Protein AF-0000000082332916 (afdb_homodimer)

pLDDT: mean 85.43, std 19.7, range [29.83, 98.88]

Organism: Erwinia amylovora (NCBI:txid552)

Sequence (270 aa):
MDMNRLLSLSIYIITLQASFSAYAINDCSKETSDPAVFTCAENNKDVAEKNLNHEYLAAKKRIEDLFSHEADVKKEYLTNFIESQRGWLKYRDGQCKLYAHVADKNSNPYIVFTNHCIAQLDEDRSKQLKEIPYDMDMNRLLSLSIYIITLQASFSAYAINDCSKETSDPAVFTCAENNKDVAEKNLNHEYLAAKKRIEDLFSHEADVKKEYLTNFIESQRGWLKYRDGQCKLYAHVADKNSNPYIVFTNHCIAQLDEDRSKQLKEIPYD

InterPro domains:
  IPR009739 Lysozyme inhibitor LprI-like, N-terminal [PF07007] (28-129)

Structure (mmCIF, N/CA/C/O backbone):
data_AF-0000000082332916-model_v1
#
loop_
_entity.id
_entity.type
_entity.pdbx_description
1 polymer 'DUF1311 domain-containing protein'
#
loop_
_atom_site.group_PDB
_atom_site.id
_atom_site.type_symbol
_atom_site.label_atom_id
_atom_site.label_alt_id
_atom_site.label_comp_id
_atom_site.label_asym_id
_atom_site.label_entity_id
_atom_site.label_seq_id
_atom_site.pdbx_PDB_ins_code
_atom_site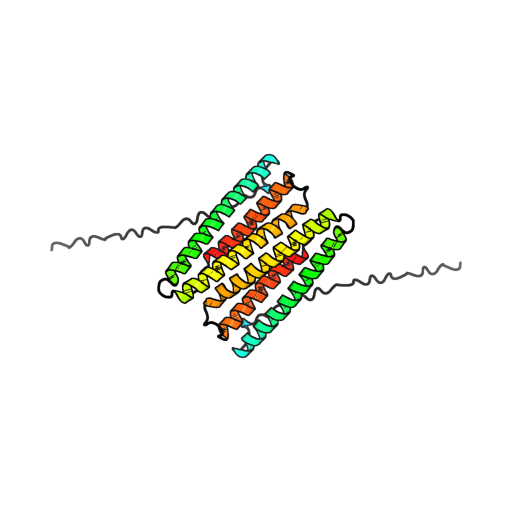.Cartn_x
_atom_site.Cartn_y
_atom_site.Cartn_z
_atom_site.occupancy
_atom_site.B_iso_or_equiv
_atom_site.auth_seq_id
_atom_site.auth_comp_id
_atom_site.auth_asym_id
_atom_site.auth_atom_id
_atom_site.pdbx_PDB_model_num
ATOM 1 N N . MET A 1 1 ? 51.062 -55.438 -0.282 1 29.98 1 MET A N 1
ATOM 2 C CA . MET A 1 1 ? 50.219 -54.875 0.754 1 29.98 1 MET A CA 1
ATOM 3 C C . MET A 1 1 ? 50 -53.375 0.53 1 29.98 1 MET A C 1
ATOM 5 O O . MET A 1 1 ? 49.594 -52.656 1.441 1 29.98 1 MET A O 1
ATOM 9 N N . ASP A 1 2 ? 50.312 -52.875 -0.691 1 40.41 2 ASP A N 1
ATOM 10 C CA . ASP A 1 2 ? 50.281 -51.438 -1.013 1 40.41 2 ASP A CA 1
ATOM 11 C C . ASP A 1 2 ? 48.906 -50.844 -0.865 1 40.41 2 ASP A C 1
ATOM 13 O O . ASP A 1 2 ? 47.938 -51.312 -1.518 1 40.41 2 ASP A O 1
ATOM 17 N N . MET A 1 3 ? 48.562 -50.281 0.356 1 40.06 3 MET A N 1
ATOM 18 C CA . MET A 1 3 ? 47.375 -49.625 0.898 1 40.06 3 MET A CA 1
ATOM 19 C C . MET A 1 3 ? 47 -48.406 0.059 1 40.06 3 MET A C 1
ATOM 21 O O . MET A 1 3 ? 47.875 -47.625 -0.346 1 40.06 3 MET A O 1
ATOM 25 N N . ASN A 1 4 ? 45.969 -48.406 -0.798 1 36.75 4 ASN A N 1
ATOM 26 C CA . ASN A 1 4 ? 45.219 -47.375 -1.529 1 36.75 4 ASN A CA 1
ATOM 27 C C . ASN A 1 4 ? 44.875 -46.188 -0.649 1 36.75 4 ASN A C 1
ATOM 29 O O . ASN A 1 4 ? 44.219 -46.312 0.383 1 36.75 4 ASN A O 1
ATOM 33 N N . ARG A 1 5 ? 45.812 -45.125 -0.478 1 45.25 5 ARG A N 1
ATOM 34 C CA . ARG A 1 5 ? 45.531 -43.812 0.079 1 45.25 5 ARG A CA 1
ATOM 35 C C . ARG A 1 5 ? 44.219 -43.25 -0.478 1 45.25 5 ARG A C 1
ATOM 37 O O . ARG A 1 5 ? 44.094 -43.031 -1.686 1 45.25 5 ARG A O 1
ATOM 44 N N . LEU A 1 6 ? 43 -43.531 0.006 1 40.22 6 LEU A N 1
ATOM 45 C CA . LEU A 1 6 ? 41.719 -42.875 -0.248 1 40.22 6 LEU A CA 1
ATOM 46 C C . LEU A 1 6 ? 41.906 -41.375 -0.189 1 40.22 6 LEU A C 1
ATOM 48 O O . LEU A 1 6 ? 42.344 -40.812 0.823 1 40.22 6 LEU A O 1
ATOM 52 N N . LEU A 1 7 ? 42.25 -40.688 -1.233 1 45.25 7 LEU A N 1
ATOM 53 C CA . LEU A 1 7 ? 42.25 -39.25 -1.363 1 45.25 7 LEU A CA 1
ATOM 54 C C . LEU A 1 7 ? 40.875 -38.656 -0.991 1 45.25 7 LEU A C 1
ATOM 56 O O . LEU A 1 7 ? 39.875 -39.062 -1.562 1 45.25 7 LEU A O 1
ATOM 60 N N . SER A 1 8 ? 40.656 -38.312 0.281 1 46.97 8 SER A N 1
ATOM 61 C CA . SER A 1 8 ? 39.5 -37.562 0.772 1 46.97 8 SER A CA 1
ATOM 62 C C . SER A 1 8 ? 39.281 -36.281 -0.031 1 46.97 8 SER A C 1
ATOM 64 O O . SER A 1 8 ? 40.156 -35.375 -0.027 1 46.97 8 SER A O 1
ATOM 66 N N . LEU A 1 9 ? 38.656 -36.312 -1.167 1 47.62 9 LEU A N 1
ATOM 67 C CA . LEU A 1 9 ? 38.156 -35.094 -1.85 1 47.62 9 LEU A CA 1
ATOM 68 C C . LEU A 1 9 ? 37.312 -34.25 -0.916 1 47.62 9 LEU A C 1
ATOM 70 O O . LEU A 1 9 ? 36.219 -34.688 -0.512 1 47.62 9 LEU A O 1
ATOM 74 N N . SER A 1 10 ? 37.875 -33.406 -0.11 1 50.88 10 SER A N 1
ATOM 75 C CA . SER A 1 10 ? 37.156 -32.375 0.654 1 50.88 10 SER A CA 1
ATOM 76 C C . SER A 1 10 ? 36.312 -31.5 -0.258 1 50.88 10 SER A C 1
ATOM 78 O O . SER A 1 10 ? 36.844 -30.812 -1.132 1 50.88 10 SER A O 1
ATOM 80 N N . ILE A 1 11 ? 35.094 -31.859 -0.562 1 52.62 11 ILE A N 1
ATOM 81 C CA . ILE A 1 11 ? 34.094 -31 -1.215 1 52.62 11 ILE A CA 1
ATOM 82 C C . ILE A 1 11 ? 33.938 -29.703 -0.436 1 52.62 11 ILE A C 1
ATOM 84 O O . ILE A 1 11 ? 33.469 -29.703 0.705 1 52.62 11 ILE A O 1
ATOM 88 N N . TYR A 1 12 ? 34.781 -28.656 -0.78 1 52.91 12 TYR A N 1
ATOM 89 C CA . TYR A 1 12 ? 34.562 -27.297 -0.309 1 52.91 12 TYR A CA 1
ATOM 90 C C . TYR A 1 12 ? 33.219 -26.766 -0.778 1 52.91 12 TYR A C 1
ATOM 92 O O . TYR A 1 12 ? 33 -26.547 -1.975 1 52.91 12 TYR A O 1
ATOM 100 N N . ILE A 1 13 ? 32.125 -27.031 -0.077 1 51.62 13 ILE A N 1
ATOM 101 C CA . ILE A 1 13 ? 30.828 -26.375 -0.305 1 51.62 13 ILE A CA 1
ATOM 102 C C . ILE A 1 13 ? 31 -24.859 -0.18 1 51.62 13 ILE A C 1
ATOM 104 O O . ILE A 1 13 ? 31.266 -24.359 0.908 1 51.62 13 ILE A O 1
ATOM 108 N N . ILE A 1 14 ? 31.328 -24.172 -1.259 1 50.12 14 ILE A N 1
ATOM 109 C CA . ILE A 1 14 ? 31.281 -22.719 -1.336 1 50.12 14 ILE A CA 1
ATOM 110 C C . ILE A 1 14 ? 29.859 -22.234 -1.088 1 50.12 14 ILE A C 1
ATOM 112 O O . ILE A 1 14 ? 28.969 -22.438 -1.917 1 50.12 14 ILE A O 1
ATOM 116 N N . THR A 1 15 ? 29.391 -22.156 0.177 1 49.84 15 THR A N 1
ATOM 117 C CA . THR A 1 15 ? 28.172 -21.438 0.527 1 49.84 15 THR A CA 1
ATOM 118 C C . THR A 1 15 ? 28.234 -19.984 0.054 1 49.84 15 THR A C 1
ATOM 120 O O . THR A 1 15 ? 28.984 -19.188 0.6 1 49.84 15 THR A O 1
ATOM 123 N N . LEU A 1 16 ? 27.938 -19.734 -1.199 1 47.75 16 LEU A N 1
ATOM 124 C CA . LEU A 1 16 ? 27.641 -18.359 -1.609 1 47.75 16 LEU A CA 1
ATOM 125 C C . LEU A 1 16 ? 26.547 -17.75 -0.743 1 47.75 16 LEU A C 1
ATOM 127 O O . LEU A 1 16 ? 25.359 -18.016 -0.955 1 47.75 16 LEU A O 1
ATOM 131 N N . GLN A 1 17 ? 26.875 -17.438 0.465 1 44.62 17 GLN A N 1
ATOM 132 C CA . GLN A 1 17 ? 25.969 -16.594 1.224 1 44.62 17 GLN A CA 1
ATOM 133 C C . GLN A 1 17 ? 25.656 -15.289 0.473 1 44.62 17 GLN A C 1
ATOM 135 O O . GLN A 1 17 ? 26.562 -14.469 0.264 1 44.62 17 GLN A O 1
ATOM 140 N N . ALA A 1 18 ? 24.656 -15.312 -0.468 1 44.28 18 ALA A N 1
ATOM 141 C CA . ALA A 1 18 ? 24.156 -14.031 -0.96 1 44.28 18 ALA A CA 1
ATOM 142 C C . ALA A 1 18 ? 23.875 -13.078 0.193 1 44.28 18 ALA A C 1
ATOM 144 O O . ALA A 1 18 ? 22.969 -13.312 0.993 1 44.28 18 ALA A O 1
ATOM 145 N N . SER A 1 19 ? 24.875 -12.328 0.684 1 44.84 19 SER A N 1
ATOM 146 C CA . SER A 1 19 ? 24.641 -11.219 1.595 1 44.84 19 SER A CA 1
ATOM 147 C C . SER A 1 19 ? 23.531 -10.305 1.073 1 44.84 19 SER A C 1
ATOM 149 O O . SER A 1 19 ? 23.766 -9.516 0.153 1 44.84 19 SER A O 1
ATOM 151 N N . PHE A 1 20 ? 22.328 -10.734 1.226 1 43.22 20 PHE A N 1
ATOM 152 C CA . PHE A 1 20 ? 21.312 -9.688 1.071 1 43.22 20 PHE A CA 1
ATOM 153 C C . PHE A 1 20 ? 21.703 -8.445 1.859 1 43.22 20 PHE A C 1
ATOM 155 O O . PHE A 1 20 ? 21.672 -8.445 3.092 1 43.22 20 PHE A O 1
ATOM 162 N N . SER A 1 21 ? 22.703 -7.73 1.395 1 43.97 21 SER A N 1
ATOM 163 C CA . SER A 1 21 ? 22.906 -6.441 2.045 1 43.97 21 SER A CA 1
ATOM 164 C C . SER A 1 21 ? 21.578 -5.797 2.42 1 43.97 21 SER A C 1
ATOM 166 O O . SER A 1 21 ? 20.828 -5.336 1.55 1 43.97 21 SER A O 1
ATOM 168 N N . ALA A 1 22 ? 20.984 -6.234 3.432 1 49.12 22 ALA A N 1
ATOM 169 C CA . ALA A 1 22 ? 19.875 -5.465 3.977 1 49.12 22 ALA A CA 1
ATOM 170 C C . ALA A 1 22 ? 20.219 -3.977 4.039 1 49.12 22 ALA A C 1
ATOM 172 O O . ALA A 1 22 ? 21.125 -3.572 4.77 1 49.12 22 ALA A O 1
ATOM 173 N N . TYR A 1 23 ? 20.156 -3.352 2.889 1 53.84 23 TYR A N 1
ATOM 174 C CA . TYR A 1 23 ? 20.312 -1.901 2.943 1 53.84 23 TYR A CA 1
ATOM 175 C C . TYR A 1 23 ? 19.609 -1.324 4.168 1 53.84 23 TYR A C 1
ATOM 177 O O . TYR A 1 23 ? 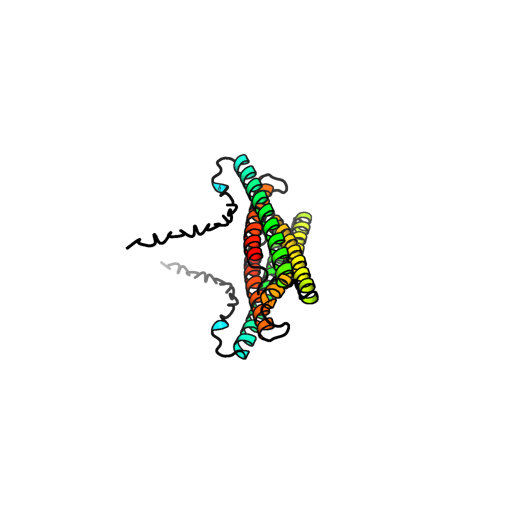18.406 -1.526 4.352 1 53.84 23 TYR A O 1
ATOM 185 N N . ALA A 1 24 ? 20.344 -1.312 5.324 1 57.56 24 ALA A N 1
ATOM 186 C CA . ALA A 1 24 ? 19.828 -0.884 6.617 1 57.56 24 ALA A CA 1
ATOM 187 C C . ALA A 1 24 ? 19.5 0.606 6.609 1 57.56 24 ALA A C 1
ATOM 189 O O . ALA A 1 24 ? 20.328 1.431 6.227 1 57.56 24 ALA A O 1
ATOM 190 N N . ILE A 1 25 ? 18.219 1.003 6.559 1 64.12 25 ILE A N 1
ATOM 191 C CA . ILE A 1 25 ? 17.797 2.365 6.852 1 64.12 25 ILE A CA 1
ATOM 192 C C . ILE A 1 25 ? 18.312 2.785 8.227 1 64.12 25 ILE A C 1
ATOM 194 O O . ILE A 1 25 ? 18.172 2.043 9.203 1 64.12 25 ILE A O 1
ATOM 198 N N . ASN A 1 26 ? 19.219 3.84 8.195 1 73.75 26 ASN A N 1
ATOM 199 C CA . ASN A 1 26 ? 19.734 4.367 9.461 1 73.75 26 ASN A CA 1
ATOM 200 C C . ASN A 1 26 ? 18.625 4.98 10.305 1 73.75 26 ASN A C 1
ATOM 202 O O . ASN A 1 26 ? 17.625 5.465 9.766 1 73.75 26 ASN A O 1
ATOM 206 N N . ASP A 1 27 ? 18.719 4.734 11.562 1 77.06 27 ASP A N 1
ATOM 207 C CA . ASP A 1 27 ? 17.875 5.488 12.477 1 77.06 27 ASP A CA 1
ATOM 208 C C . ASP A 1 27 ? 18.328 6.941 12.578 1 77.06 27 ASP A C 1
ATOM 210 O O . ASP A 1 27 ? 19.25 7.254 13.336 1 77.06 27 ASP A O 1
ATOM 214 N N . CYS A 1 28 ? 17.688 7.82 11.906 1 81.56 28 CYS A N 1
ATOM 215 C CA . CYS A 1 28 ? 18.125 9.203 11.766 1 81.56 28 CYS A CA 1
ATOM 216 C C . CYS A 1 28 ? 17.828 10 13.023 1 81.56 28 CYS A C 1
ATOM 218 O O . CYS A 1 28 ? 18.328 11.117 13.195 1 81.56 28 CYS A O 1
ATOM 220 N N . SER A 1 29 ? 16.875 9.477 13.922 1 70.06 29 SER A N 1
ATOM 221 C CA . SER A 1 29 ? 16.547 10.203 15.141 1 70.06 29 SER A CA 1
ATOM 222 C C . SER A 1 29 ? 17.75 10.336 16.062 1 70.06 29 SER A C 1
ATOM 224 O O . SER A 1 29 ? 17.75 11.141 16.984 1 70.06 29 SER A O 1
ATOM 226 N N . LYS A 1 30 ? 18.734 9.617 15.766 1 71.38 30 LYS A N 1
ATOM 227 C CA . LYS A 1 30 ? 19.938 9.625 16.594 1 71.38 30 LYS A CA 1
ATOM 228 C C . LYS A 1 30 ? 20.891 10.742 16.172 1 71.38 30 LYS A C 1
ATOM 230 O O . LYS A 1 30 ? 21.891 10.992 16.828 1 71.38 30 LYS A O 1
ATOM 235 N N . GLU A 1 31 ? 20.453 11.391 15.109 1 75.12 31 GLU A N 1
ATOM 236 C CA . GLU A 1 31 ? 21.297 12.477 14.641 1 75.12 31 GLU A CA 1
ATOM 237 C C . GLU A 1 31 ? 21.25 13.672 15.586 1 75.12 31 GLU A C 1
ATOM 239 O O . GLU A 1 31 ? 20.234 13.891 16.25 1 75.12 31 GLU A O 1
ATOM 244 N N . THR A 1 32 ? 22.375 14.352 15.68 1 69.88 32 THR A N 1
ATOM 245 C CA . THR A 1 32 ? 22.594 15.367 16.703 1 69.88 32 THR A CA 1
ATOM 246 C C . THR A 1 32 ? 22.266 16.75 16.172 1 69.88 32 THR A C 1
ATOM 248 O O . THR A 1 32 ? 22.281 17.734 16.922 1 69.88 32 THR A O 1
ATOM 251 N N . SER A 1 33 ? 22.047 16.875 14.875 1 74.19 33 SER A N 1
ATOM 252 C CA . SER A 1 33 ? 21.719 18.172 14.305 1 74.19 33 SER A CA 1
ATOM 253 C C . SER A 1 33 ? 20.703 18.047 13.172 1 74.19 33 SER A C 1
ATOM 255 O O . SER A 1 33 ? 20.594 16.984 12.547 1 74.19 33 SER A O 1
ATOM 257 N N . ASP A 1 34 ? 19.969 19.156 12.922 1 75.56 34 ASP A N 1
ATOM 258 C CA . ASP A 1 34 ? 18.938 19.188 11.898 1 75.56 34 ASP A CA 1
ATOM 259 C C . ASP A 1 34 ? 19.516 18.859 10.523 1 75.56 34 ASP A C 1
ATOM 261 O O . ASP A 1 34 ? 18.969 18.016 9.805 1 75.56 34 ASP A O 1
ATOM 265 N N . PRO A 1 35 ? 20.75 19.422 10.242 1 78.38 35 PRO A N 1
ATOM 266 C CA . PRO A 1 35 ? 21.328 19.078 8.938 1 78.38 35 PRO A CA 1
ATOM 267 C C . PRO A 1 35 ? 21.688 17.594 8.836 1 78.38 35 PRO A C 1
ATOM 269 O O . PRO A 1 35 ? 21.562 17 7.758 1 78.38 35 PRO A O 1
ATOM 272 N N . ALA A 1 36 ? 22.047 17.094 9.914 1 83.12 36 ALA A N 1
ATOM 273 C CA . ALA A 1 36 ? 22.422 15.68 9.914 1 83.12 36 ALA A CA 1
ATOM 274 C C . ALA A 1 36 ? 21.188 14.797 9.727 1 83.12 36 ALA A C 1
ATOM 276 O O . ALA A 1 36 ? 21.234 13.781 9.031 1 83.12 36 ALA A O 1
ATOM 277 N N . VAL A 1 37 ? 20.125 15.148 10.305 1 85.5 37 VAL A N 1
ATOM 278 C CA . VAL A 1 37 ? 18.875 14.414 10.141 1 85.5 37 VAL A CA 1
ATOM 279 C C . VAL A 1 37 ? 18.422 14.477 8.688 1 85.5 37 VAL A C 1
ATOM 281 O O . VAL A 1 37 ? 17.984 13.469 8.125 1 85.5 37 VAL A O 1
ATOM 284 N N . PHE A 1 38 ? 18.609 15.625 8.109 1 88.69 38 PHE A N 1
ATOM 285 C CA . PHE A 1 38 ? 18.234 15.844 6.711 1 88.69 38 PHE A CA 1
ATOM 286 C C . PHE A 1 38 ? 19.031 14.914 5.797 1 88.69 38 PHE A C 1
ATOM 288 O O . PHE A 1 38 ? 18.438 14.188 4.992 1 88.69 38 PHE A O 1
ATOM 295 N N . THR A 1 39 ? 20.312 14.977 5.918 1 89.88 39 THR A N 1
ATOM 296 C CA . THR A 1 39 ? 21.188 14.148 5.086 1 89.88 39 THR A CA 1
ATO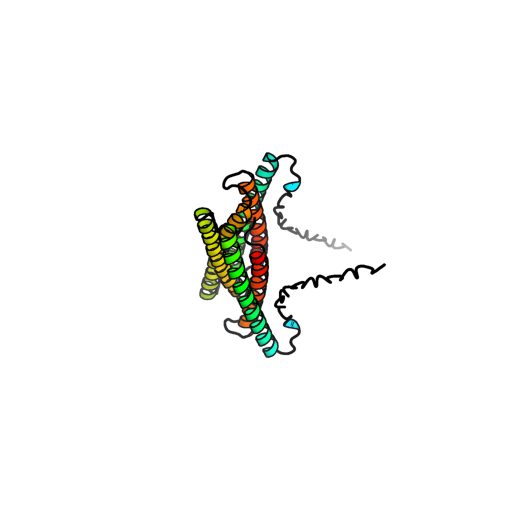M 297 C C . THR A 1 39 ? 20.906 12.664 5.316 1 89.88 39 THR A C 1
ATOM 299 O O . THR A 1 39 ? 20.906 11.875 4.371 1 89.88 39 THR A O 1
ATOM 302 N N . CYS A 1 40 ? 20.75 12.312 6.484 1 91.5 40 CYS A N 1
ATOM 303 C CA . CYS A 1 40 ? 20.438 10.938 6.84 1 91.5 40 CYS A CA 1
ATOM 304 C C . CYS A 1 40 ? 19.156 10.469 6.156 1 91.5 40 CYS A C 1
ATOM 306 O O . CYS A 1 40 ? 19.125 9.406 5.535 1 91.5 40 CYS A O 1
ATOM 308 N N . ALA A 1 41 ? 18.078 11.227 6.277 1 92.62 41 ALA A N 1
ATOM 309 C CA . ALA A 1 41 ? 16.797 10.891 5.66 1 92.62 41 ALA A CA 1
ATOM 310 C C . ALA A 1 41 ? 16.938 10.773 4.145 1 92.62 41 ALA A C 1
ATOM 312 O O . ALA A 1 41 ? 16.344 9.891 3.527 1 92.62 41 ALA A O 1
ATOM 313 N N . GLU A 1 42 ? 17.672 11.711 3.604 1 94.44 42 GLU A N 1
ATOM 314 C CA . GLU A 1 42 ? 17.906 11.68 2.162 1 94.44 42 GLU A CA 1
ATOM 315 C C . GLU A 1 42 ? 18.625 10.406 1.75 1 94.44 42 GLU A C 1
ATOM 317 O O . GLU A 1 42 ? 18.25 9.75 0.778 1 94.44 42 GLU A O 1
ATOM 322 N N . ASN A 1 43 ? 19.641 10.086 2.443 1 94.94 43 ASN A N 1
ATOM 323 C CA . ASN A 1 43 ? 20.406 8.875 2.145 1 94.94 43 ASN A CA 1
ATOM 324 C C . ASN A 1 43 ? 19.531 7.625 2.277 1 94.94 43 ASN A C 1
ATOM 326 O O . ASN A 1 43 ? 19.578 6.738 1.422 1 94.94 43 ASN A O 1
ATOM 330 N N . ASN A 1 44 ? 18.812 7.523 3.338 1 96 44 ASN A N 1
ATOM 331 C CA . ASN A 1 44 ? 17.922 6.387 3.531 1 96 44 ASN A CA 1
ATOM 332 C C . ASN A 1 44 ? 16.938 6.25 2.373 1 96 44 ASN A C 1
ATOM 334 O O . ASN A 1 44 ? 16.688 5.141 1.889 1 96 44 ASN A O 1
ATOM 338 N N . LYS A 1 45 ? 16.344 7.352 1.998 1 97.69 45 LYS A N 1
ATOM 339 C CA . LYS A 1 45 ? 15.406 7.336 0.881 1 97.69 45 LYS A CA 1
ATOM 340 C C . LYS A 1 45 ? 16.078 6.844 -0.397 1 97.69 45 LYS A C 1
ATOM 342 O O . LYS A 1 45 ? 15.531 5.996 -1.105 1 97.69 45 LYS A O 1
ATOM 347 N N . ASP A 1 46 ? 17.25 7.344 -0.689 1 97.44 46 ASP A N 1
ATOM 348 C CA . ASP A 1 46 ? 17.984 6.953 -1.896 1 97.44 46 ASP A CA 1
ATOM 349 C C . ASP A 1 46 ? 18.297 5.461 -1.887 1 97.44 46 ASP A C 1
ATOM 351 O O . ASP A 1 46 ? 18.125 4.781 -2.9 1 97.44 46 ASP A O 1
ATOM 355 N N . VAL A 1 47 ? 18.75 5.02 -0.809 1 97.38 47 VAL A N 1
ATOM 356 C CA . VAL A 1 47 ? 19.078 3.607 -0.667 1 97.38 47 VAL A CA 1
ATOM 357 C C . VAL A 1 47 ? 17.828 2.758 -0.84 1 97.38 47 VAL A C 1
ATOM 359 O O . VAL A 1 47 ? 17.828 1.773 -1.582 1 97.38 47 VAL A O 1
ATOM 362 N N . ALA A 1 48 ? 16.797 3.127 -0.139 1 98 48 ALA A N 1
ATOM 363 C CA . ALA A 1 48 ? 15.539 2.379 -0.217 1 98 48 ALA A CA 1
ATOM 364 C C . ALA A 1 48 ? 14.992 2.377 -1.64 1 98 48 ALA A C 1
ATOM 366 O O . ALA A 1 48 ? 14.453 1.37 -2.102 1 98 48 ALA A O 1
ATOM 367 N N . GLU A 1 49 ? 15.039 3.502 -2.291 1 98.44 49 GLU A N 1
ATOM 368 C CA . GLU A 1 49 ? 14.562 3.598 -3.668 1 98.44 49 GLU A CA 1
ATOM 369 C C . GLU A 1 49 ? 15.383 2.707 -4.598 1 98.44 49 GLU A C 1
ATOM 371 O O . GLU A 1 49 ? 14.828 2.041 -5.477 1 98.44 49 GLU A O 1
ATOM 376 N N . LYS A 1 50 ? 16.656 2.752 -4.441 1 98.25 50 LYS A N 1
ATOM 377 C CA . LYS A 1 50 ? 17.516 1.871 -5.227 1 98.25 50 LYS A CA 1
ATOM 378 C C . LYS A 1 50 ? 17.156 0.405 -4.992 1 98.25 50 LYS A C 1
ATOM 380 O O . LYS A 1 50 ? 17.078 -0.38 -5.938 1 98.25 50 LYS A O 1
ATOM 385 N N . ASN A 1 51 ? 17 0.05 -3.781 1 98.5 51 ASN A N 1
ATOM 386 C CA . ASN A 1 51 ? 16.625 -1.322 -3.451 1 98.5 51 ASN A CA 1
ATOM 387 C C . ASN A 1 51 ? 15.273 -1.691 -4.035 1 98.5 51 ASN A C 1
ATOM 389 O O . ASN A 1 51 ? 15.094 -2.797 -4.551 1 98.5 51 ASN A O 1
ATOM 393 N N . LEU A 1 52 ? 14.305 -0.824 -3.898 1 98.75 52 LEU A N 1
ATOM 394 C CA . LEU A 1 52 ? 12.992 -1.066 -4.492 1 98.75 52 LEU A CA 1
ATOM 395 C C . LEU A 1 52 ? 13.117 -1.35 -5.984 1 98.75 52 LEU A C 1
ATOM 397 O O . LEU A 1 52 ? 12.516 -2.297 -6.492 1 98.75 52 LEU A O 1
ATOM 401 N N . ASN A 1 53 ? 13.844 -0.514 -6.629 1 98.62 53 ASN A N 1
ATOM 402 C CA . ASN A 1 53 ? 14.031 -0.692 -8.062 1 98.62 53 ASN A CA 1
ATOM 403 C C . ASN A 1 53 ? 14.719 -2.018 -8.375 1 98.62 53 ASN A C 1
ATOM 405 O O . ASN A 1 53 ? 14.352 -2.703 -9.336 1 98.62 53 ASN A O 1
ATOM 409 N N . HIS A 1 54 ? 15.703 -2.322 -7.629 1 98.69 54 HIS A N 1
ATOM 410 C CA . HIS A 1 54 ? 16.375 -3.6 -7.801 1 98.69 54 HIS A CA 1
ATOM 411 C C . HIS A 1 54 ? 15.414 -4.766 -7.637 1 98.69 54 HIS A C 1
ATOM 413 O O . HIS A 1 54 ? 15.375 -5.668 -8.484 1 98.69 54 HIS A O 1
ATOM 419 N N . GLU A 1 55 ? 14.688 -4.746 -6.535 1 98.75 55 GLU A N 1
ATOM 420 C CA . GLU A 1 55 ? 13.758 -5.84 -6.262 1 98.75 55 GLU A CA 1
ATOM 421 C C . GLU A 1 55 ? 12.648 -5.895 -7.305 1 98.75 55 GLU A C 1
ATOM 423 O O . GLU A 1 55 ? 12.164 -6.977 -7.652 1 98.75 55 GLU A O 1
ATOM 428 N N . TYR A 1 56 ? 12.172 -4.781 -7.777 1 98.88 56 TYR A N 1
ATOM 429 C CA . TYR A 1 56 ? 11.18 -4.727 -8.852 1 98.88 56 TYR A CA 1
ATOM 430 C C . TYR A 1 56 ? 11.688 -5.434 -10.102 1 98.88 56 TYR A C 1
ATOM 432 O O . TYR A 1 56 ? 10.992 -6.281 -10.664 1 98.88 56 TYR A O 1
ATOM 440 N N . LEU A 1 57 ? 12.867 -5.105 -10.5 1 98.81 57 LEU A N 1
ATOM 441 C CA . LEU A 1 57 ? 13.461 -5.719 -11.688 1 98.81 57 LEU A CA 1
ATOM 442 C C . LEU A 1 57 ? 13.711 -7.207 -11.461 1 98.81 57 LEU A C 1
ATOM 444 O O . LEU A 1 57 ? 13.516 -8.016 -12.375 1 98.81 57 LEU A O 1
ATOM 448 N N . ALA A 1 58 ? 14.219 -7.535 -10.297 1 98.75 58 ALA A N 1
ATOM 449 C CA . ALA A 1 58 ? 14.438 -8.945 -9.977 1 98.75 58 ALA A CA 1
ATOM 450 C C . ALA A 1 58 ? 13.125 -9.727 -10.039 1 98.75 58 ALA A C 1
ATOM 452 O O . ALA A 1 58 ? 13.094 -10.844 -10.562 1 98.75 58 ALA A O 1
ATOM 453 N N . ALA A 1 59 ? 12.07 -9.148 -9.461 1 98.75 59 ALA A N 1
ATOM 454 C CA . ALA A 1 59 ? 10.766 -9.797 -9.523 1 98.75 59 ALA A CA 1
ATOM 455 C C . ALA A 1 59 ? 10.312 -9.984 -10.969 1 98.75 59 ALA A C 1
ATOM 457 O O . ALA A 1 59 ? 9.797 -11.047 -11.328 1 98.75 59 ALA A O 1
ATOM 458 N N . LYS A 1 60 ? 10.461 -8.914 -11.75 1 98.62 60 LYS A N 1
ATOM 459 C CA . LYS A 1 60 ? 10.102 -9 -13.164 1 98.62 60 LYS A CA 1
ATOM 460 C C . LYS A 1 60 ? 10.844 -10.156 -13.844 1 98.62 60 LYS A C 1
ATOM 462 O O . LYS A 1 60 ? 10.242 -10.922 -14.602 1 98.62 60 LYS A O 1
ATOM 467 N N . LYS A 1 61 ? 12.086 -10.297 -13.609 1 98.62 61 LYS A N 1
ATOM 468 C CA . LYS A 1 61 ? 12.898 -11.367 -14.188 1 98.62 61 LYS A CA 1
ATOM 469 C C . LYS A 1 61 ? 12.414 -12.734 -13.703 1 98.62 61 LYS A C 1
ATOM 471 O O . LYS A 1 61 ? 12.328 -13.68 -14.5 1 98.62 61 LYS A O 1
ATOM 476 N N . ARG A 1 62 ? 12.133 -12.867 -12.414 1 98.56 62 ARG A N 1
ATOM 477 C CA . ARG A 1 62 ? 11.617 -14.133 -11.898 1 98.56 62 ARG A CA 1
ATOM 478 C C . ARG A 1 62 ? 10.32 -14.516 -12.594 1 98.56 62 ARG A C 1
ATOM 480 O O . ARG A 1 62 ? 10.094 -15.695 -12.891 1 98.56 62 ARG A O 1
ATOM 487 N N . ILE A 1 63 ? 9.453 -13.57 -12.82 1 98.38 63 ILE A N 1
ATOM 488 C CA . ILE A 1 63 ? 8.188 -13.82 -13.508 1 98.38 63 ILE A CA 1
ATOM 489 C C . ILE A 1 63 ? 8.461 -14.32 -14.922 1 98.38 63 ILE A C 1
ATOM 491 O O . ILE A 1 63 ? 7.879 -15.32 -15.359 1 98.38 63 ILE A O 1
ATOM 495 N N . GLU A 1 64 ? 9.328 -13.594 -15.641 1 97.94 64 GLU A N 1
ATOM 496 C CA . GLU A 1 64 ? 9.68 -13.984 -17 1 97.94 64 GLU A CA 1
ATOM 497 C C . GLU A 1 64 ? 10.234 -15.406 -17.047 1 97.94 64 GLU A C 1
ATOM 499 O O . GLU A 1 64 ? 9.875 -16.188 -17.922 1 97.94 64 GLU A O 1
ATOM 504 N N . ASP A 1 65 ? 11.055 -15.734 -16.125 1 97.81 65 ASP A N 1
ATOM 505 C CA . ASP A 1 65 ? 11.672 -17.062 -16.078 1 97.81 65 ASP A CA 1
ATOM 506 C C . ASP A 1 65 ? 10.633 -18.141 -15.766 1 97.81 65 ASP A C 1
ATOM 508 O O . ASP A 1 65 ? 10.609 -19.188 -16.406 1 97.81 65 ASP A O 1
ATOM 512 N N . LEU A 1 66 ? 9.852 -17.891 -14.828 1 96.81 66 LEU A N 1
ATOM 513 C CA . LEU A 1 66 ? 8.867 -18.875 -14.398 1 96.81 66 LEU A CA 1
ATOM 514 C C . LEU A 1 66 ? 7.906 -19.219 -15.531 1 96.81 66 LEU A C 1
ATOM 516 O O . LEU A 1 66 ? 7.527 -20.391 -15.695 1 96.81 66 LEU A O 1
ATOM 520 N N . PHE A 1 67 ? 7.551 -18.188 -16.266 1 96.88 67 PHE A N 1
ATOM 521 C CA . PHE A 1 67 ? 6.531 -18.406 -17.297 1 96.88 67 PHE A CA 1
ATOM 522 C C . PHE A 1 67 ? 7.145 -18.375 -18.688 1 96.88 67 PHE A C 1
ATOM 524 O O . PHE A 1 67 ? 6.488 -17.969 -19.656 1 96.88 67 PHE A O 1
ATOM 531 N N . SER A 1 68 ? 8.453 -18.656 -18.766 1 96.62 68 SER A N 1
ATOM 532 C CA . SER A 1 68 ? 9.219 -18.562 -20 1 96.62 68 SER A CA 1
ATOM 533 C C . SER A 1 68 ? 8.547 -19.375 -21.125 1 96.62 68 SER A C 1
ATOM 535 O O . SER A 1 68 ? 8.648 -19 -22.297 1 96.62 68 SER A O 1
ATOM 537 N N . HIS A 1 69 ? 7.75 -20.406 -20.828 1 97.25 69 HIS A N 1
ATOM 538 C CA . HIS A 1 69 ? 7.148 -21.266 -21.844 1 97.25 69 HIS A CA 1
ATOM 539 C C . HIS A 1 69 ? 5.637 -21.062 -21.922 1 97.25 69 HIS A C 1
ATOM 541 O O . HIS A 1 69 ? 4.934 -21.828 -22.578 1 97.25 69 HIS A O 1
ATOM 547 N N . GLU A 1 70 ? 5.086 -20.141 -21.266 1 96.5 70 GLU A N 1
ATOM 548 C CA . GLU A 1 70 ? 3.67 -19.781 -21.25 1 96.5 70 GLU A CA 1
ATOM 549 C C . GLU A 1 70 ? 3.463 -18.312 -21.594 1 96.5 70 GLU A C 1
ATOM 551 O O . GLU A 1 70 ? 3.188 -17.5 -20.703 1 96.5 70 GLU A O 1
ATOM 556 N N . ALA A 1 71 ? 3.479 -18 -22.812 1 96.94 71 ALA A N 1
ATOM 557 C CA . ALA A 1 71 ? 3.553 -16.625 -23.281 1 96.94 71 ALA A CA 1
ATOM 558 C C . ALA A 1 71 ? 2.346 -15.82 -22.828 1 96.94 71 ALA A C 1
ATOM 560 O O . ALA A 1 71 ? 2.488 -14.68 -22.375 1 96.94 71 ALA A O 1
ATOM 561 N N . ASP A 1 72 ? 1.149 -16.422 -22.938 1 96.25 72 ASP A N 1
ATOM 562 C CA . ASP A 1 72 ? -0.065 -15.688 -22.578 1 96.25 72 ASP A CA 1
ATOM 563 C C . ASP A 1 72 ? -0.129 -15.422 -21.078 1 96.25 72 ASP A C 1
ATOM 565 O O . ASP A 1 72 ? -0.486 -14.328 -20.641 1 96.25 72 ASP A O 1
ATOM 569 N N . VAL A 1 73 ? 0.232 -16.453 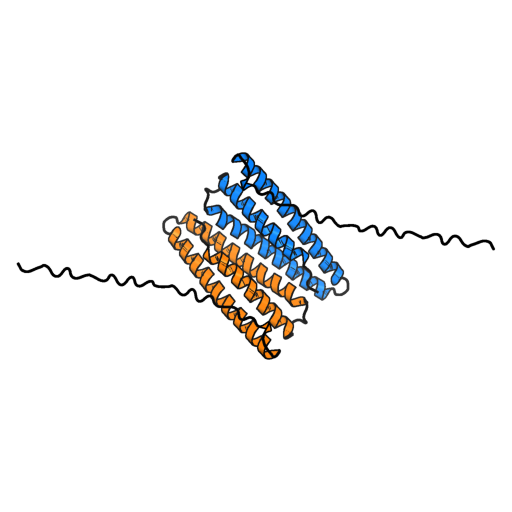-20.297 1 95.25 73 VAL A N 1
ATOM 570 C CA . VAL A 1 73 ? 0.24 -16.312 -18.844 1 95.25 73 VAL A CA 1
ATOM 571 C C . VAL A 1 73 ? 1.277 -15.266 -18.422 1 95.25 73 VAL A C 1
ATOM 573 O O . VAL A 1 73 ? 1.003 -14.414 -17.578 1 95.25 73 VAL A O 1
ATOM 576 N N . LYS A 1 74 ? 2.457 -15.344 -19.016 1 97.44 74 LYS A N 1
ATOM 577 C CA . LYS A 1 74 ? 3.529 -14.391 -18.75 1 97.44 74 LYS A CA 1
ATOM 578 C C . LYS A 1 74 ? 3.07 -12.961 -19.016 1 97.44 74 LYS A C 1
ATOM 580 O O . LYS A 1 74 ? 3.258 -12.078 -18.172 1 97.44 74 LYS A O 1
ATOM 585 N N . LYS A 1 75 ? 2.473 -12.734 -20.109 1 97.88 75 LYS A N 1
ATOM 586 C CA . LYS A 1 75 ? 2.018 -11.398 -20.5 1 97.88 75 LYS A CA 1
ATOM 587 C C . LYS A 1 75 ? 0.997 -10.859 -19.5 1 97.88 75 LYS A C 1
ATOM 589 O O . LYS A 1 75 ? 1.086 -9.711 -19.078 1 97.88 75 LYS A O 1
ATOM 594 N N . GLU A 1 76 ? 0.049 -11.664 -19.141 1 96.44 76 GLU A N 1
ATOM 595 C CA . GLU A 1 76 ? -0.994 -11.25 -18.203 1 96.44 76 GLU A CA 1
ATOM 596 C C . GLU A 1 76 ? -0.415 -10.961 -16.828 1 96.44 76 GLU A C 1
ATOM 598 O O . GLU A 1 76 ? -0.734 -9.945 -16.219 1 96.44 76 GLU A O 1
ATOM 603 N N . TYR A 1 77 ? 0.403 -11.938 -16.344 1 97.38 77 TYR A N 1
ATOM 604 C CA . TYR A 1 77 ? 1.007 -11.766 -15.023 1 97.38 77 TYR A CA 1
ATOM 605 C C . TYR A 1 77 ? 1.873 -10.516 -14.977 1 97.38 77 TYR A C 1
ATOM 607 O O . TYR A 1 77 ? 1.772 -9.719 -14.039 1 97.38 77 TYR A O 1
ATOM 615 N N . LEU A 1 78 ? 2.695 -10.289 -15.992 1 98.31 78 LEU A N 1
ATOM 616 C CA . LEU A 1 78 ? 3.576 -9.133 -16.047 1 98.31 78 LEU A CA 1
ATOM 617 C C . LEU A 1 78 ? 2.766 -7.84 -16.125 1 98.31 78 LEU A C 1
ATOM 619 O O . LEU A 1 78 ? 3.105 -6.848 -15.484 1 98.31 78 LEU A O 1
ATOM 623 N N . THR A 1 79 ? 1.736 -7.852 -16.953 1 98.19 79 THR A N 1
ATOM 624 C CA . THR A 1 79 ? 0.889 -6.668 -17.078 1 98.19 79 THR A CA 1
ATOM 625 C C . THR A 1 79 ? 0.293 -6.297 -15.719 1 98.19 79 THR A C 1
ATOM 627 O O . THR A 1 79 ? 0.341 -5.133 -15.312 1 98.19 79 THR A O 1
ATOM 630 N N . ASN A 1 80 ? -0.244 -7.305 -15.055 1 97.81 80 ASN A N 1
ATOM 631 C CA . ASN A 1 80 ? -0.803 -7.078 -13.727 1 97.81 80 ASN A CA 1
ATOM 632 C C . ASN A 1 80 ? 0.256 -6.574 -12.758 1 97.81 80 ASN A C 1
ATOM 634 O O . ASN A 1 80 ? -0.006 -5.668 -11.961 1 97.81 80 ASN A O 1
ATOM 638 N N . PHE A 1 81 ? 1.444 -7.156 -12.82 1 98.69 81 PHE A N 1
ATOM 639 C CA . PHE A 1 81 ? 2.559 -6.781 -11.961 1 98.69 81 PHE A CA 1
ATOM 640 C C . PHE A 1 81 ? 2.953 -5.328 -12.18 1 98.69 81 PHE A C 1
ATOM 642 O O . PHE A 1 81 ? 3.057 -4.555 -11.227 1 98.69 81 PHE A O 1
ATOM 649 N N . ILE A 1 82 ? 3.088 -4.949 -13.383 1 98.75 82 ILE A N 1
ATOM 650 C CA . ILE A 1 82 ? 3.525 -3.607 -13.742 1 98.75 82 ILE A CA 1
ATOM 651 C C . ILE A 1 82 ? 2.463 -2.59 -13.328 1 98.75 82 ILE A C 1
ATOM 653 O O . ILE A 1 82 ? 2.779 -1.561 -12.727 1 98.75 82 ILE A O 1
ATOM 657 N N . GLU A 1 83 ? 1.223 -2.904 -13.641 1 98.12 83 GLU A N 1
ATOM 658 C CA . GLU A 1 83 ? 0.139 -1.983 -13.312 1 98.12 83 GLU A CA 1
ATOM 659 C C . GLU A 1 83 ? -0.022 -1.844 -11.805 1 98.12 83 GLU A C 1
ATOM 661 O O . GLU A 1 83 ? -0.305 -0.753 -11.297 1 98.12 83 GLU A O 1
ATOM 666 N N . SER A 1 84 ? 0.112 -2.979 -11.094 1 98.62 84 SER A N 1
ATOM 667 C CA . SER A 1 84 ? 0.055 -2.924 -9.641 1 98.62 84 SER A CA 1
ATOM 668 C C . SER A 1 84 ? 1.163 -2.043 -9.07 1 98.62 84 SER A C 1
ATOM 670 O O . SER A 1 84 ? 0.924 -1.237 -8.172 1 98.62 84 SER A O 1
ATOM 672 N N . GLN A 1 85 ? 2.379 -2.135 -9.594 1 98.81 85 GLN A N 1
ATOM 673 C CA . GLN A 1 85 ? 3.508 -1.33 -9.141 1 98.81 85 GLN A CA 1
ATOM 674 C C . GLN A 1 85 ? 3.277 0.152 -9.43 1 98.81 85 GLN A C 1
ATOM 676 O O . GLN A 1 85 ? 3.598 1.006 -8.602 1 98.81 85 GLN A O 1
ATOM 681 N N . ARG A 1 86 ? 2.738 0.413 -10.57 1 98.69 86 ARG A N 1
ATOM 682 C CA . ARG A 1 86 ? 2.434 1.798 -10.914 1 98.69 86 ARG A CA 1
ATOM 683 C C . ARG A 1 86 ? 1.41 2.387 -9.953 1 98.69 86 ARG A C 1
ATOM 685 O O . ARG A 1 86 ? 1.551 3.529 -9.508 1 98.69 86 ARG A O 1
ATOM 692 N N . GLY A 1 87 ? 0.364 1.604 -9.711 1 98.75 87 GLY A N 1
ATOM 693 C CA . GLY A 1 87 ? -0.587 2.029 -8.703 1 98.75 87 GLY A CA 1
ATOM 694 C C . GLY A 1 87 ? 0.05 2.26 -7.344 1 98.75 87 GLY A C 1
ATOM 695 O O . GLY A 1 87 ? -0.246 3.25 -6.672 1 98.75 87 GLY A O 1
ATOM 696 N N . TRP A 1 88 ? 0.956 1.405 -6.941 1 98.88 88 TRP A N 1
ATOM 697 C CA . TRP A 1 88 ? 1.642 1.5 -5.656 1 98.88 88 TRP A CA 1
ATOM 698 C C . TRP A 1 88 ? 2.473 2.775 -5.574 1 98.88 88 TRP A C 1
ATOM 700 O O . TRP A 1 88 ? 2.5 3.441 -4.539 1 98.88 88 TRP A O 1
ATOM 710 N N . LEU A 1 89 ? 3.15 3.086 -6.656 1 98.88 89 LEU A N 1
ATOM 711 C CA . LEU A 1 89 ? 3.969 4.293 -6.672 1 98.88 89 LEU A CA 1
ATOM 712 C C . LEU A 1 89 ? 3.105 5.539 -6.484 1 98.88 89 LEU A C 1
ATOM 714 O O . LEU A 1 89 ? 3.496 6.469 -5.777 1 98.88 89 LEU A O 1
ATOM 718 N N . LYS A 1 90 ? 1.965 5.574 -7.195 1 98.62 90 LYS A N 1
ATOM 719 C CA . LYS A 1 90 ? 1.04 6.691 -7.035 1 98.62 90 LYS A CA 1
ATOM 720 C C . LYS A 1 90 ? 0.531 6.781 -5.602 1 98.62 90 LYS A C 1
ATOM 722 O O . LYS A 1 90 ? 0.469 7.871 -5.027 1 98.62 90 LYS A O 1
ATOM 727 N N . TYR A 1 91 ? 0.157 5.664 -5.035 1 98.81 91 TYR A N 1
ATOM 728 C CA . TYR A 1 91 ? -0.245 5.598 -3.633 1 98.81 91 TYR A CA 1
ATOM 729 C C . TYR A 1 91 ? 0.847 6.152 -2.727 1 98.81 91 TYR A C 1
ATOM 731 O O . TYR A 1 91 ? 0.59 7.039 -1.905 1 98.81 91 TYR A O 1
ATOM 739 N N . ARG A 1 92 ? 2.053 5.656 -2.822 1 98.75 92 ARG A N 1
ATOM 740 C CA . ARG A 1 92 ? 3.168 6.047 -1.966 1 98.75 92 ARG A CA 1
ATOM 741 C C . ARG A 1 92 ? 3.41 7.551 -2.035 1 98.75 92 ARG A C 1
ATOM 743 O O . ARG A 1 92 ? 3.545 8.211 -1.002 1 98.75 92 ARG A O 1
ATOM 750 N N . ASP A 1 93 ? 3.449 8.055 -3.295 1 98.19 93 ASP A N 1
ATOM 751 C CA . ASP A 1 93 ? 3.738 9.477 -3.465 1 98.19 93 ASP A CA 1
ATOM 752 C C . ASP A 1 93 ? 2.664 10.336 -2.801 1 98.19 93 ASP A C 1
ATOM 754 O O . ASP A 1 93 ? 2.98 11.305 -2.104 1 98.19 93 ASP A O 1
ATOM 758 N N . GLY A 1 94 ? 1.438 9.961 -3.074 1 97.94 94 GLY A N 1
ATOM 759 C CA . GLY A 1 94 ? 0.355 10.703 -2.447 1 97.94 94 GLY A CA 1
ATOM 760 C C . GLY A 1 94 ? 0.336 10.562 -0.938 1 97.94 94 GLY A C 1
ATOM 761 O O . GLY A 1 94 ? 0.157 11.555 -0.223 1 97.94 94 GLY A O 1
ATOM 762 N N . GLN A 1 95 ? 0.519 9.391 -0.39 1 98.19 95 GLN A N 1
ATOM 763 C CA . GLN A 1 95 ? 0.52 9.117 1.043 1 98.19 95 GLN A CA 1
ATOM 764 C C . GLN A 1 95 ? 1.602 9.922 1.756 1 98.19 95 GLN A C 1
ATOM 766 O O . GLN A 1 95 ? 1.367 10.469 2.836 1 98.19 95 GLN A O 1
ATOM 771 N N . CYS A 1 96 ? 2.783 9.961 1.153 1 98.12 96 CYS A N 1
ATOM 772 C CA . CYS A 1 96 ? 3.889 10.633 1.828 1 98.12 96 CYS A CA 1
ATOM 773 C C . CYS A 1 96 ? 3.727 12.148 1.764 1 98.12 96 CYS A C 1
ATOM 775 O O . CYS A 1 96 ? 4.145 12.859 2.68 1 98.12 96 CYS A O 1
ATOM 777 N N . LYS A 1 97 ? 3.094 12.68 0.691 1 97.06 97 LYS A N 1
ATOM 778 C CA . LYS A 1 97 ? 2.75 14.102 0.662 1 97.06 97 LYS A CA 1
ATOM 779 C C . LYS A 1 97 ? 1.752 14.445 1.763 1 97.06 97 LYS A C 1
ATOM 781 O O . LYS A 1 97 ? 1.882 15.477 2.422 1 97.06 97 LYS A O 1
ATOM 786 N N . LEU A 1 98 ? 0.744 13.578 1.945 1 97.69 98 LEU A N 1
ATOM 787 C CA . LEU A 1 98 ? -0.224 13.789 3.016 1 97.69 98 LEU A CA 1
ATOM 788 C C . LEU A 1 98 ? 0.464 13.797 4.375 1 97.69 98 LEU A C 1
ATOM 790 O O . LEU A 1 98 ? 0.207 14.68 5.203 1 97.69 98 LEU A O 1
ATOM 794 N N . TYR A 1 99 ? 1.305 12.852 4.598 1 97 99 TYR A N 1
ATOM 795 C CA . TYR A 1 99 ? 2.004 12.68 5.867 1 97 99 TYR A CA 1
ATOM 796 C C . TYR A 1 99 ? 2.869 13.891 6.18 1 97 99 TYR A C 1
ATOM 798 O O . TYR A 1 99 ? 2.912 14.359 7.324 1 97 99 TYR A O 1
ATOM 806 N N . ALA A 1 100 ? 3.539 14.406 5.203 1 96.38 100 ALA A N 1
ATOM 807 C CA . ALA A 1 100 ? 4.512 15.484 5.395 1 96.38 100 ALA A CA 1
ATOM 808 C C . ALA A 1 100 ? 3.812 16.828 5.566 1 96.38 100 ALA A C 1
ATOM 810 O O . ALA A 1 100 ? 4.449 17.828 5.93 1 96.38 100 ALA A O 1
ATOM 811 N N . HIS A 1 101 ? 2.523 16.891 5.355 1 94.75 101 HIS A N 1
ATOM 812 C CA . HIS A 1 101 ? 1.779 18.141 5.371 1 94.75 101 HIS A CA 1
ATOM 813 C C . HIS A 1 101 ? 1.803 18.781 6.758 1 94.75 101 HIS A C 1
ATOM 815 O O . HIS A 1 101 ? 1.502 19.969 6.902 1 94.75 101 HIS A O 1
ATOM 821 N N . VAL A 1 102 ? 2.232 18.094 7.828 1 92.12 102 VAL A N 1
ATOM 822 C CA . VAL A 1 102 ? 2.35 18.625 9.188 1 92.12 102 VAL A CA 1
ATOM 823 C C . VAL A 1 102 ? 3.393 19.734 9.211 1 92.12 102 VAL A C 1
ATOM 825 O O . VAL A 1 102 ? 3.4 20.562 10.125 1 92.12 102 VAL A O 1
ATOM 828 N N . ALA A 1 103 ? 4.266 19.75 8.211 1 93.31 103 ALA A N 1
ATOM 829 C CA . ALA A 1 103 ? 5.293 20.781 8.078 1 93.31 103 ALA A CA 1
ATOM 830 C C . ALA A 1 103 ? 5.02 21.672 6.875 1 93.31 103 ALA A C 1
ATOM 832 O O . ALA A 1 103 ? 4.344 21.266 5.926 1 93.31 103 ALA A O 1
ATOM 833 N N . ASP A 1 104 ? 5.598 22.953 6.906 1 92.06 104 ASP A N 1
ATOM 834 C CA . ASP A 1 104 ? 5.469 23.859 5.773 1 92.06 104 ASP A CA 1
ATOM 835 C C . ASP A 1 104 ? 6.09 23.266 4.512 1 92.06 104 ASP A C 1
ATOM 837 O O . ASP A 1 104 ? 7.184 22.688 4.566 1 92.06 104 ASP A O 1
ATOM 841 N N . LYS A 1 105 ? 5.281 23.359 3.516 1 90.06 105 LYS A N 1
ATOM 842 C CA . LYS A 1 105 ? 5.75 22.812 2.244 1 90.06 105 LYS A CA 1
ATOM 843 C C . LYS A 1 105 ? 7.121 23.375 1.878 1 90.06 105 LYS A C 1
ATOM 845 O O . LYS A 1 105 ? 7.383 24.562 2.072 1 90.06 105 LYS A O 1
ATOM 850 N N . ASN A 1 106 ? 7.992 22.578 1.4 1 86.31 106 ASN A N 1
ATOM 851 C CA . ASN A 1 106 ? 9.336 22.891 0.919 1 86.31 106 ASN A CA 1
ATOM 852 C C . ASN A 1 106 ? 10.258 23.312 2.061 1 86.31 106 ASN A C 1
ATOM 854 O O . ASN A 1 106 ? 11.359 23.797 1.825 1 86.31 106 ASN A O 1
ATOM 858 N N . SER A 1 107 ? 9.797 23.234 3.336 1 91.44 107 SER A N 1
ATOM 859 C CA . SER A 1 107 ? 10.688 23.406 4.48 1 91.44 107 SER A CA 1
ATOM 860 C C . SER A 1 107 ? 11.555 22.172 4.688 1 91.44 107 SER A C 1
ATOM 862 O O . SER A 1 107 ? 11.289 21.109 4.105 1 91.44 107 SER A O 1
ATOM 864 N N . ASN A 1 108 ? 12.555 22.344 5.422 1 89.56 108 ASN A N 1
ATOM 865 C CA . ASN A 1 108 ? 13.43 21.219 5.719 1 89.56 108 ASN A CA 1
ATOM 866 C C . ASN A 1 108 ? 12.672 20.078 6.406 1 89.56 108 ASN A C 1
ATOM 868 O O . ASN A 1 108 ? 12.789 18.922 6.008 1 89.56 108 ASN A O 1
ATOM 872 N N . PRO A 1 109 ? 11.828 20.312 7.379 1 92.12 109 PRO A N 1
ATOM 873 C CA . PRO A 1 109 ? 11.078 19.219 7.996 1 92.12 109 PRO A CA 1
ATOM 874 C C . PRO A 1 109 ? 10.164 18.5 7.008 1 92.12 109 PRO A C 1
ATOM 876 O O . PRO A 1 109 ? 10.023 17.281 7.066 1 92.12 109 PRO A O 1
ATOM 879 N N . TYR A 1 110 ? 9.547 19.281 6.094 1 94.31 110 TYR A N 1
ATOM 880 C CA . TYR A 1 110 ? 8.711 18.672 5.062 1 94.31 110 TYR A CA 1
ATOM 881 C C . TYR A 1 110 ? 9.508 17.672 4.242 1 94.31 110 TYR A C 1
ATOM 883 O O . TYR A 1 110 ? 9.039 16.547 4 1 94.31 110 TYR A O 1
ATOM 891 N N . ILE A 1 111 ? 10.688 18.078 3.855 1 94.62 111 ILE A N 1
ATOM 892 C CA . ILE A 1 111 ? 11.547 17.234 3.041 1 94.62 111 ILE A CA 1
ATOM 893 C C . ILE A 1 111 ? 11.961 16 3.848 1 94.62 111 ILE A C 1
ATOM 895 O O . ILE A 1 111 ? 11.93 14.875 3.34 1 94.62 111 ILE A O 1
ATOM 899 N N . VAL A 1 112 ? 12.312 16.188 5.082 1 94.12 112 VAL A N 1
ATOM 900 C CA . VAL A 1 112 ? 12.758 15.094 5.949 1 94.12 112 VAL A CA 1
ATOM 901 C C . VAL A 1 112 ? 11.617 14.102 6.156 1 94.12 112 VAL A C 1
ATOM 903 O O . VAL A 1 112 ? 11.812 12.891 6.031 1 94.12 112 VAL A O 1
ATOM 906 N N . PHE A 1 113 ? 10.383 14.523 6.43 1 94.25 113 PHE A N 1
ATOM 907 C CA . PHE A 1 113 ? 9.234 13.648 6.645 1 94.25 113 PHE A CA 1
ATOM 908 C C . PHE A 1 113 ? 8.898 12.875 5.379 1 94.25 113 PHE A C 1
ATOM 910 O O . PHE A 1 113 ? 8.625 11.672 5.438 1 94.25 113 PHE A O 1
ATOM 917 N N . THR A 1 114 ? 8.898 13.602 4.258 1 96.69 114 THR A N 1
ATOM 918 C CA . THR A 1 114 ? 8.633 12.945 2.984 1 96.69 114 THR A CA 1
ATOM 919 C C . THR A 1 114 ? 9.633 11.82 2.736 1 96.69 114 THR A C 1
ATOM 921 O O . THR A 1 114 ? 9.242 10.695 2.412 1 96.69 114 THR A O 1
ATOM 924 N N . ASN A 1 115 ? 10.898 12.188 2.924 1 96.25 115 ASN A N 1
ATOM 925 C CA . ASN A 1 115 ? 11.953 11.211 2.656 1 96.25 115 ASN A CA 1
ATOM 926 C C . ASN A 1 115 ? 11.859 10.016 3.602 1 96.25 115 ASN A C 1
ATOM 928 O O . ASN A 1 115 ? 12.062 8.867 3.186 1 96.25 115 ASN A O 1
ATOM 932 N N . HIS A 1 116 ? 11.57 10.227 4.824 1 95.44 116 HIS A N 1
ATOM 933 C CA . HIS A 1 116 ? 11.383 9.148 5.785 1 95.44 116 HIS A CA 1
ATOM 934 C C . HIS A 1 116 ? 10.227 8.242 5.375 1 95.44 116 HIS A C 1
ATOM 936 O O . HIS A 1 116 ? 10.359 7.02 5.387 1 95.44 116 HIS A O 1
ATOM 942 N N . CYS A 1 117 ? 9.156 8.812 5.039 1 97.06 117 CYS A N 1
ATOM 943 C CA . CYS A 1 117 ? 7.969 8.086 4.613 1 97.06 117 CYS A CA 1
ATOM 944 C C . CYS A 1 117 ? 8.258 7.234 3.383 1 97.06 117 CYS A C 1
ATOM 946 O O . CYS A 1 117 ? 7.93 6.047 3.352 1 97.06 117 CYS A O 1
ATOM 948 N N . ILE A 1 118 ? 8.867 7.859 2.404 1 98.44 118 ILE A N 1
ATOM 949 C CA . ILE A 1 118 ? 9.188 7.152 1.172 1 98.44 118 ILE A CA 1
ATOM 950 C C . ILE A 1 118 ? 10.117 5.977 1.48 1 98.44 118 ILE A C 1
ATOM 952 O O . ILE A 1 118 ? 9.898 4.863 0.994 1 98.44 118 ILE A O 1
ATOM 956 N N . ALA A 1 119 ? 11.141 6.207 2.27 1 98 119 ALA A N 1
ATOM 957 C CA . ALA A 1 119 ? 12.078 5.141 2.615 1 98 119 ALA A CA 1
ATOM 958 C C . ALA A 1 119 ? 11.359 3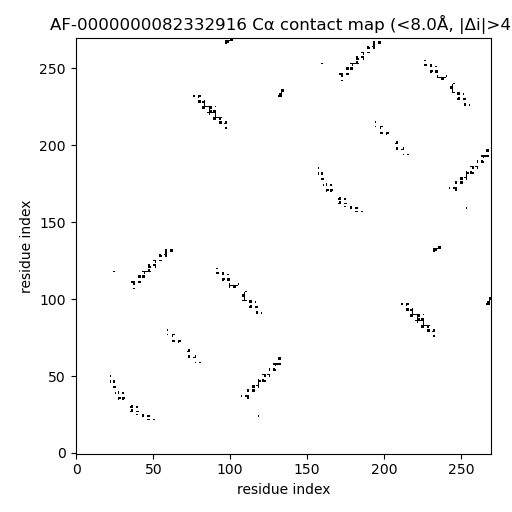.967 3.271 1 98 119 ALA A C 1
ATOM 960 O O . ALA A 1 119 ? 11.586 2.811 2.912 1 98 119 ALA A O 1
ATOM 961 N N . GLN A 1 120 ? 10.5 4.273 4.191 1 97.44 120 GLN A N 1
ATOM 962 C CA . GLN A 1 120 ? 9.781 3.229 4.918 1 97.44 120 GLN A CA 1
ATOM 963 C C . GLN A 1 120 ? 8.867 2.436 3.988 1 97.44 120 GLN A C 1
ATOM 965 O O . GLN A 1 120 ? 8.883 1.203 3.998 1 97.44 120 GLN A O 1
ATOM 970 N N . LEU A 1 121 ? 8.047 3.072 3.217 1 98.38 121 LEU A N 1
ATOM 971 C CA . LEU A 1 121 ? 7.121 2.389 2.322 1 98.38 121 LEU A CA 1
ATOM 972 C C . LEU A 1 121 ? 7.875 1.611 1.248 1 98.38 121 LEU A C 1
ATOM 974 O O . LEU A 1 121 ? 7.469 0.512 0.87 1 98.38 121 LEU A O 1
ATOM 978 N N . ASP A 1 122 ? 8.977 2.266 0.738 1 98.69 122 ASP A N 1
ATOM 979 C CA . ASP A 1 122 ? 9.789 1.552 -0.245 1 98.69 122 ASP A CA 1
ATOM 980 C C . ASP A 1 122 ? 10.344 0.256 0.34 1 98.69 122 ASP A C 1
ATOM 982 O O . ASP A 1 122 ? 10.367 -0.775 -0.335 1 98.69 122 ASP A O 1
ATOM 986 N N . GLU A 1 123 ? 10.828 0.284 1.524 1 98 123 GLU A N 1
ATOM 987 C CA . GLU A 1 123 ? 11.352 -0.917 2.168 1 98 123 GLU A CA 1
ATOM 988 C C . GLU A 1 123 ? 10.273 -1.985 2.307 1 98 123 GLU A C 1
ATOM 990 O O . GLU A 1 123 ? 10.516 -3.162 2.037 1 98 123 GLU A O 1
ATOM 995 N N . ASP A 1 124 ? 9.148 -1.579 2.752 1 97.38 124 ASP A N 1
ATOM 996 C CA . ASP A 1 124 ? 8.047 -2.521 2.895 1 97.38 124 ASP A CA 1
ATOM 997 C C . ASP A 1 124 ? 7.668 -3.135 1.547 1 97.38 124 ASP A C 1
ATOM 999 O O . ASP A 1 124 ? 7.426 -4.34 1.455 1 97.38 124 ASP A O 1
ATOM 1003 N N . ARG A 1 125 ? 7.578 -2.322 0.561 1 98.62 125 ARG A N 1
ATOM 1004 C CA . ARG A 1 125 ? 7.238 -2.807 -0.772 1 98.62 125 ARG A CA 1
ATOM 1005 C C . ARG A 1 125 ? 8.305 -3.762 -1.298 1 98.62 125 ARG A C 1
ATOM 1007 O O . ARG A 1 125 ? 7.98 -4.766 -1.937 1 98.62 125 ARG A O 1
ATOM 1014 N N . SER A 1 126 ? 9.562 -3.414 -1.052 1 98.62 126 SER A N 1
ATOM 1015 C CA . SER A 1 126 ? 10.648 -4.289 -1.489 1 98.62 126 SER A CA 1
ATOM 1016 C C . SER A 1 126 ? 10.5 -5.691 -0.906 1 98.62 126 SER A C 1
ATOM 1018 O O . SER A 1 126 ? 10.75 -6.684 -1.59 1 98.62 126 SER A O 1
ATOM 1020 N N . LYS A 1 127 ? 10.102 -5.762 0.302 1 97.75 127 LYS A N 1
ATOM 1021 C CA . LYS A 1 127 ? 9.875 -7.062 0.926 1 97.75 127 LYS A CA 1
ATOM 1022 C C . LYS A 1 127 ? 8.781 -7.836 0.194 1 97.75 127 LYS A C 1
ATOM 1024 O O . LYS A 1 127 ? 8.906 -9.047 -0.017 1 97.75 127 LYS A O 1
ATOM 1029 N N . GLN A 1 128 ? 7.734 -7.211 -0.147 1 97.44 128 GLN A N 1
ATOM 1030 C CA . GLN A 1 128 ? 6.648 -7.848 -0.885 1 97.44 128 GLN A CA 1
ATOM 1031 C C . GLN A 1 128 ? 7.125 -8.328 -2.254 1 97.44 128 GLN A C 1
ATOM 1033 O O . GLN A 1 128 ? 6.773 -9.43 -2.688 1 97.44 128 GLN A O 1
ATOM 1038 N N . LEU A 1 129 ? 7.914 -7.48 -2.902 1 98.62 129 LEU A N 1
ATOM 1039 C CA . LEU A 1 129 ? 8.375 -7.789 -4.25 1 98.62 129 LEU A CA 1
ATOM 1040 C C . LEU A 1 129 ? 9.273 -9.023 -4.246 1 98.62 129 LEU A C 1
ATOM 1042 O O . LEU A 1 129 ? 9.281 -9.789 -5.211 1 98.62 129 LEU A O 1
ATOM 1046 N N . LYS A 1 130 ? 9.984 -9.258 -3.154 1 97.88 130 LYS A N 1
ATOM 1047 C CA . LYS A 1 130 ? 10.867 -10.414 -3.039 1 97.88 130 LYS A CA 1
ATOM 1048 C C . LYS A 1 130 ? 10.078 -11.719 -3.068 1 97.88 130 LYS A C 1
ATOM 1050 O O . LYS A 1 130 ? 10.625 -12.781 -3.361 1 97.88 130 LYS A O 1
ATOM 1055 N N . GLU A 1 131 ? 8.805 -11.641 -2.807 1 96.75 131 GLU A N 1
ATOM 1056 C CA . GLU A 1 131 ? 7.961 -12.828 -2.76 1 96.75 131 GLU A CA 1
ATOM 1057 C C . GLU A 1 131 ? 7.312 -13.102 -4.113 1 96.75 131 GLU A C 1
ATOM 1059 O O . GLU A 1 131 ? 6.66 -14.133 -4.301 1 96.75 131 GLU A O 1
ATOM 1064 N N . ILE A 1 132 ? 7.5 -12.258 -5.105 1 96.94 132 ILE A N 1
ATOM 1065 C CA . ILE A 1 132 ? 6.824 -12.359 -6.395 1 96.94 132 ILE A CA 1
ATOM 1066 C C . ILE A 1 132 ? 7.754 -13.008 -7.418 1 96.94 132 ILE A C 1
ATOM 1068 O O . ILE A 1 132 ? 8.93 -12.648 -7.512 1 96.94 132 ILE A O 1
ATOM 1072 N N . PRO A 1 133 ? 7.277 -13.891 -8.273 1 95.94 133 PRO A N 1
ATOM 1073 C CA . PRO A 1 133 ? 5.887 -14.344 -8.398 1 95.94 133 PRO A CA 1
ATOM 1074 C C . PRO A 1 133 ? 5.488 -15.32 -7.297 1 95.94 133 PRO A C 1
ATOM 1076 O O . PRO A 1 133 ? 6.352 -15.898 -6.629 1 95.94 133 PRO A O 1
ATOM 1079 N N . TYR A 1 134 ? 4.148 -15.328 -7.047 1 86.38 134 TYR A N 1
ATOM 1080 C CA . TYR A 1 134 ? 3.594 -16.328 -6.152 1 86.38 134 TYR A CA 1
ATOM 1081 C C . TYR A 1 134 ? 3.336 -17.641 -6.891 1 86.38 134 TYR A C 1
ATOM 1083 O O . TYR A 1 134 ? 2.754 -17.641 -7.98 1 86.38 134 TYR A O 1
ATOM 1091 N N . ASP A 1 135 ? 4.031 -18.719 -6.742 1 74.25 135 ASP A N 1
ATOM 1092 C CA . ASP A 1 135 ? 3.828 -19.969 -7.457 1 74.25 135 ASP A CA 1
ATOM 1093 C C . ASP A 1 135 ? 3.715 -21.141 -6.484 1 74.25 135 ASP A C 1
ATOM 1095 O O . ASP A 1 135 ? 4.23 -21.078 -5.367 1 74.25 135 ASP A O 1
ATOM 1099 N N . MET B 1 1 ? -32.906 27.016 61.719 1 29.83 1 MET B N 1
ATOM 1100 C CA . MET B 1 1 ? -31.688 26.312 61.375 1 29.83 1 MET B CA 1
ATOM 1101 C C . MET B 1 1 ? -31.859 25.484 60.094 1 29.83 1 MET B C 1
ATOM 1103 O O . MET B 1 1 ? -31.75 24.266 60.125 1 29.83 1 MET B O 1
ATOM 1107 N N . ASP B 1 2 ? -32.781 25.922 59.188 1 41.06 2 ASP B N 1
ATOM 1108 C CA . ASP B 1 2 ? -33.25 25.203 58 1 41.06 2 ASP B CA 1
ATOM 1109 C C . ASP B 1 2 ? -32.125 24.969 57 1 41.06 2 ASP B C 1
ATOM 1111 O O . ASP B 1 2 ? -31.516 25.938 56.5 1 41.06 2 ASP B O 1
ATOM 1115 N N . MET B 1 3 ? -31.312 23.875 57.156 1 40.19 3 MET B N 1
ATOM 1116 C CA . MET B 1 3 ? -30.141 23.391 56.438 1 40.19 3 MET B CA 1
ATOM 1117 C C . MET B 1 3 ? -30.469 23.188 54.969 1 40.19 3 MET B C 1
ATOM 1119 O O . MET B 1 3 ? -31.578 22.797 54.594 1 40.19 3 MET B O 1
ATOM 1123 N N . ASN B 1 4 ? -29.859 23.922 53.969 1 36.38 4 ASN B N 1
ATOM 1124 C CA . ASN B 1 4 ? -29.703 23.891 52.5 1 36.38 4 ASN B CA 1
ATOM 1125 C C . ASN B 1 4 ? -29.375 22.484 52.031 1 36.38 4 ASN B C 1
ATOM 1127 O O . ASN B 1 4 ? -28.375 21.891 52.438 1 36.38 4 ASN B O 1
ATOM 1131 N N . ARG B 1 5 ? -30.375 21.531 51.812 1 46.53 5 ARG B N 1
ATOM 1132 C CA . ARG B 1 5 ? -30.203 20.297 51.062 1 46.53 5 ARG B CA 1
ATOM 1133 C C . ARG B 1 5 ? -29.453 20.531 49.781 1 46.53 5 ARG B C 1
ATOM 1135 O O . ARG B 1 5 ? -29.938 21.234 48.875 1 46.53 5 ARG B O 1
ATOM 1142 N N . LEU B 1 6 ? -28.078 20.625 49.688 1 40.72 6 LEU B N 1
ATOM 1143 C CA . LEU B 1 6 ? -27.234 20.594 48.469 1 40.72 6 LEU B CA 1
ATOM 1144 C C . LEU B 1 6 ? -27.688 19.5 47.531 1 40.72 6 LEU B C 1
ATOM 1146 O O . LEU B 1 6 ? -27.766 18.328 47.906 1 40.72 6 LEU B O 1
ATOM 1150 N N . LEU B 1 7 ? -28.578 19.734 46.625 1 46.12 7 LEU B N 1
ATOM 1151 C CA . LEU B 1 7 ? -28.938 18.859 45.5 1 46.12 7 LEU B CA 1
ATOM 1152 C C . LEU B 1 7 ? -27.703 18.453 44.719 1 46.12 7 LEU B C 1
ATOM 1154 O O . LEU B 1 7 ? -26.953 19.297 44.219 1 46.12 7 LEU B O 1
ATOM 1158 N N . SER B 1 8 ? -27.062 17.328 45.062 1 47.81 8 SER B N 1
ATOM 1159 C CA . SER B 1 8 ? -26 16.672 44.281 1 47.81 8 SER B CA 1
ATOM 1160 C C . SER B 1 8 ? -26.422 16.438 42.844 1 47.81 8 SER B C 1
ATOM 1162 O O . SER B 1 8 ? -27.375 15.695 42.594 1 47.81 8 SER B O 1
ATOM 1164 N N . LEU B 1 9 ? -26.312 17.391 41.969 1 48.69 9 LEU B N 1
ATOM 1165 C CA . LEU B 1 9 ? -26.438 17.172 40.531 1 48.69 9 LEU B CA 1
ATOM 1166 C C . LEU B 1 9 ? -25.484 16.078 40.062 1 48.69 9 LEU B C 1
ATOM 1168 O O . LEU B 1 9 ? -24.266 16.25 40.125 1 48.69 9 LEU B O 1
ATOM 1172 N N . SER B 1 10 ? -25.875 14.828 40.125 1 51.06 10 SER B N 1
ATOM 1173 C CA . SER B 1 10 ? -25.141 13.727 39.5 1 51.06 10 SER B CA 1
ATOM 1174 C C . SER B 1 10 ? -24.953 13.961 38 1 51.06 10 SER B C 1
ATOM 1176 O O . SER B 1 10 ? -25.938 14.055 37.25 1 51.06 10 SER B O 1
ATOM 1178 N N . ILE B 1 11 ? -23.906 14.602 37.562 1 53.5 11 ILE B N 1
ATOM 1179 C CA . ILE B 1 11 ? -23.484 14.688 36.156 1 53.5 11 ILE B CA 1
ATOM 1180 C C . ILE B 1 11 ? -23.312 13.289 35.594 1 53.5 11 ILE B C 1
ATOM 1182 O O . ILE B 1 11 ? -22.422 12.539 36 1 53.5 11 ILE B O 1
ATOM 1186 N N . TYR B 1 12 ? -24.391 12.719 35 1 52.88 12 TYR B N 1
ATOM 1187 C CA . TYR B 1 12 ? -24.297 11.508 34.188 1 52.88 12 TYR B CA 1
ATOM 1188 C C . TYR B 1 12 ? -23.422 11.75 32.969 1 52.88 12 TYR B C 1
ATOM 1190 O O . TYR B 1 12 ? -23.812 12.492 32.062 1 52.88 12 TYR B O 1
ATOM 1198 N N . ILE B 1 13 ? -22.094 11.625 33.062 1 51.22 13 ILE B N 1
ATOM 1199 C CA . ILE B 1 13 ? -21.188 11.594 31.922 1 51.22 13 ILE B CA 1
ATOM 1200 C C . ILE B 1 13 ? -21.594 10.453 30.984 1 51.22 13 ILE B C 1
ATOM 1202 O O . ILE B 1 13 ? -21.453 9.281 31.328 1 51.22 13 ILE B O 1
ATOM 1206 N N . ILE B 1 14 ? -22.469 10.688 30.016 1 50.72 14 ILE B N 1
ATOM 1207 C CA . ILE B 1 14 ? -22.75 9.773 28.922 1 50.72 14 ILE B CA 1
ATOM 1208 C C . ILE B 1 14 ? -21.484 9.555 28.094 1 50.72 14 ILE B C 1
ATOM 1210 O O . ILE B 1 14 ? -21.031 10.469 27.406 1 50.72 14 ILE B O 1
ATOM 1214 N N . THR B 1 15 ? -20.562 8.695 28.531 1 48.38 15 THR B N 1
ATOM 1215 C CA . THR B 1 15 ? -19.469 8.211 27.672 1 48.38 15 THR B CA 1
ATOM 1216 C C . THR B 1 15 ? -20.016 7.57 26.406 1 48.38 15 THR B C 1
ATOM 1218 O O . THR B 1 15 ? -20.625 6.5 26.469 1 48.38 15 THR B O 1
ATOM 1221 N N . LEU B 1 16 ? -20.328 8.32 25.406 1 47.47 16 LEU B N 1
ATOM 1222 C CA . LEU B 1 16 ? -20.531 7.742 24.078 1 47.47 16 LEU B CA 1
ATOM 1223 C C . LEU B 1 16 ? -19.328 6.906 23.656 1 47.47 16 LEU B C 1
ATOM 1225 O O . LEU B 1 16 ? -18.328 7.453 23.203 1 47.47 16 LEU B O 1
ATOM 1229 N N . GLN B 1 17 ? -19.156 5.746 24.266 1 43.75 17 GLN B N 1
ATOM 1230 C CA . GLN B 1 17 ? -18.219 4.789 23.688 1 43.75 17 GLN B CA 1
ATOM 1231 C C . GLN B 1 17 ? -18.547 4.52 22.219 1 43.75 17 GLN B C 1
ATOM 1233 O O . GLN B 1 17 ? -19.594 3.928 21.906 1 43.75 17 GLN B O 1
ATOM 1238 N N . ALA B 1 18 ? -18.078 5.434 21.312 1 44 18 ALA B N 1
ATOM 1239 C CA . ALA B 1 18 ? -18.109 5 19.922 1 44 18 ALA B CA 1
ATOM 1240 C C . ALA B 1 18 ? -17.547 3.586 19.781 1 44 18 ALA B C 1
ATOM 1242 O O . ALA B 1 18 ? -16.359 3.357 19.984 1 44 18 ALA B O 1
ATOM 1243 N N . SER B 1 19 ? -18.375 2.541 19.969 1 44.44 19 SER B N 1
ATOM 1244 C CA . SER B 1 19 ? -17.969 1.188 19.594 1 44.44 19 SER B CA 1
ATOM 1245 C C . SER B 1 19 ? -17.422 1.143 18.172 1 44.44 19 SER B C 1
ATOM 1247 O O . SER B 1 19 ? -18.188 1.175 17.203 1 44.44 19 SER B O 1
ATOM 1249 N N . PHE B 1 20 ? -16.219 1.605 18 1 43.06 20 PHE B N 1
ATOM 1250 C CA . PHE B 1 20 ? -15.602 1.188 16.75 1 43.06 20 PHE B CA 1
ATOM 1251 C C . PHE B 1 20 ? -15.828 -0.3 16.5 1 43.06 20 PHE B C 1
ATOM 1253 O O . PHE B 1 20 ? -15.258 -1.143 17.188 1 43.06 20 PHE B O 1
ATOM 1260 N N . SER B 1 21 ? -17.031 -0.686 16.188 1 44.31 21 SER B N 1
ATOM 1261 C CA . SER B 1 21 ? -17.172 -2.074 15.75 1 44.31 21 SER B CA 1
ATOM 1262 C C . SER B 1 21 ? -15.961 -2.51 14.922 1 44.31 21 SER B C 1
ATOM 1264 O O . SER B 1 21 ? -15.797 -2.064 13.781 1 44.31 21 SER B O 1
ATOM 1266 N N . ALA B 1 22 ? -14.93 -2.766 15.555 1 48.34 22 ALA B N 1
ATOM 1267 C CA . ALA B 1 22 ? -13.852 -3.457 14.836 1 48.34 22 ALA B CA 1
ATOM 1268 C C . ALA B 1 22 ? -14.406 -4.59 13.977 1 48.34 22 ALA B C 1
ATOM 1270 O O . ALA B 1 22 ? -14.977 -5.551 14.5 1 48.34 22 ALA B O 1
ATOM 1271 N N . TYR B 1 23 ? -15.016 -4.23 12.867 1 53.97 23 TYR B N 1
ATOM 1272 C CA . TYR B 1 23 ? -15.398 -5.281 11.93 1 53.97 23 TYR B CA 1
ATOM 1273 C C . TYR B 1 23 ? -14.352 -6.387 11.898 1 53.97 23 TYR B C 1
ATOM 1275 O O . TYR B 1 23 ? -13.18 -6.129 11.609 1 53.97 23 TYR B O 1
ATOM 1283 N N . ALA B 1 24 ? -14.484 -7.375 12.859 1 57.91 24 ALA B N 1
ATOM 1284 C CA . ALA B 1 24 ? -13.523 -8.461 13.039 1 57.91 24 ALA B CA 1
ATOM 1285 C C . ALA B 1 24 ? -13.539 -9.406 11.844 1 57.91 24 ALA B C 1
ATOM 1287 O O . ALA B 1 24 ? -14.602 -9.875 11.422 1 57.91 24 ALA B O 1
ATOM 1288 N N . ILE B 1 25 ? -12.594 -9.328 10.93 1 62.69 25 ILE B N 1
ATOM 1289 C CA . ILE B 1 25 ? -12.367 -10.375 9.938 1 62.69 25 ILE B CA 1
ATOM 1290 C C . ILE B 1 25 ? -12.258 -11.727 10.641 1 62.69 25 ILE B C 1
ATOM 1292 O O . ILE B 1 25 ? -11.539 -11.867 11.633 1 62.69 25 ILE B O 1
ATOM 1296 N N . ASN B 1 26 ? -13.273 -12.648 10.297 1 73.38 26 ASN B N 1
ATOM 1297 C CA . ASN B 1 26 ? -13.242 -13.992 10.867 1 73.38 26 ASN B CA 1
ATOM 1298 C C . ASN B 1 26 ? -12.016 -14.773 10.398 1 73.38 26 ASN B C 1
ATOM 1300 O O . ASN B 1 26 ? -11.492 -14.516 9.312 1 73.38 26 ASN B O 1
ATOM 1304 N N . ASP B 1 27 ? -11.461 -15.508 11.297 1 77 27 ASP B N 1
ATOM 1305 C CA . ASP B 1 27 ? -10.469 -16.484 10.883 1 77 27 ASP B CA 1
ATOM 1306 C C . ASP B 1 27 ? -11.109 -17.656 10.125 1 77 27 ASP B C 1
ATOM 1308 O O . ASP B 1 27 ? -11.625 -18.594 10.742 1 77 27 ASP B O 1
ATOM 1312 N N . CYS B 1 28 ? -11.039 -17.656 8.836 1 81.5 28 CYS B N 1
ATOM 1313 C CA . CYS B 1 28 ? -11.766 -18.594 7.988 1 81.5 28 CYS B CA 1
ATOM 1314 C C . CYS B 1 28 ? -11.102 -19.953 7.988 1 81.5 28 CYS B C 1
ATOM 1316 O O . CYS B 1 28 ? -11.688 -20.938 7.535 1 81.5 28 CYS B O 1
ATOM 1318 N N . SER B 1 29 ? -9.758 -20.031 8.406 1 70.06 29 SER B N 1
ATOM 1319 C CA . SER B 1 29 ? -9.062 -21.312 8.414 1 70.06 29 SER B CA 1
ATOM 1320 C C . SER B 1 29 ? -9.719 -22.297 9.375 1 70.06 29 SER B C 1
ATOM 1322 O O . SER B 1 29 ? -9.453 -23.5 9.32 1 70.06 29 SER B O 1
ATOM 1324 N N . LYS B 1 30 ? -10.547 -21.812 10.156 1 71.5 30 LYS B N 1
ATOM 1325 C CA . LYS B 1 30 ? -11.219 -22.656 11.156 1 71.5 30 LYS B CA 1
ATOM 1326 C C . LYS B 1 30 ? -12.461 -23.312 10.57 1 71.5 30 LYS B C 1
ATOM 1328 O O . LYS B 1 30 ? -13.086 -24.156 11.219 1 71.5 30 LYS B O 1
ATOM 1333 N N . GLU B 1 31 ? -12.711 -22.906 9.352 1 74.94 31 GLU B N 1
ATOM 1334 C CA . GLU B 1 31 ? -13.891 -23.484 8.719 1 74.94 31 GLU B CA 1
ATOM 1335 C C . GLU B 1 31 ? -13.656 -24.953 8.375 1 74.94 31 GLU B C 1
ATOM 1337 O O . GLU B 1 31 ? -12.523 -25.375 8.125 1 74.94 31 GLU B O 1
ATOM 1342 N N . THR B 1 32 ? -14.727 -25.719 8.461 1 69.56 32 THR B N 1
ATOM 1343 C CA . THR B 1 32 ? -14.672 -27.172 8.422 1 69.56 32 THR B CA 1
ATOM 1344 C C . THR B 1 32 ? -14.906 -27.672 7 1 69.56 32 THR B C 1
ATOM 1346 O O . THR B 1 32 ? -14.797 -28.875 6.742 1 69.56 32 THR B O 1
ATOM 1349 N N . SER B 1 33 ? -15.32 -26.797 6.105 1 73.94 33 SER B N 1
ATOM 1350 C CA . SER B 1 33 ? -15.57 -27.219 4.73 1 73.94 33 SER B CA 1
ATOM 1351 C C . SER B 1 33 ? -15.18 -26.125 3.738 1 73.94 33 SER B C 1
ATOM 1353 O O . SER B 1 33 ? -15.148 -24.953 4.09 1 73.94 33 SER B O 1
ATOM 1355 N N . ASP B 1 34 ? -14.914 -26.578 2.484 1 75.31 34 ASP B N 1
ATOM 1356 C CA . ASP B 1 34 ? -14.492 -25.672 1.423 1 75.31 34 ASP B CA 1
ATOM 1357 C C . ASP B 1 34 ? -15.539 -24.594 1.165 1 75.31 34 ASP B C 1
ATOM 1359 O O . ASP B 1 34 ? -15.227 -23.406 1.111 1 75.31 34 ASP B O 1
ATOM 1363 N N . PRO B 1 35 ? -16.859 -25.031 1.18 1 78.31 35 PRO B N 1
ATOM 1364 C CA . PRO B 1 35 ? -17.875 -24 0.982 1 78.31 35 PRO B CA 1
ATOM 1365 C C . PRO B 1 35 ? -17.922 -22.984 2.125 1 78.31 35 PRO B C 1
ATOM 1367 O O . PRO B 1 35 ? -18.172 -21.797 1.897 1 78.31 35 PRO B O 1
ATOM 1370 N N . ALA B 1 36 ? -17.641 -23.484 3.234 1 82.69 36 ALA B N 1
ATOM 1371 C CA . ALA B 1 36 ? -17.656 -22.594 4.391 1 82.69 36 ALA B CA 1
ATOM 1372 C C . ALA B 1 36 ? -16.5 -21.609 4.344 1 82.69 36 ALA B C 1
ATOM 1374 O O . ALA B 1 36 ? -16.656 -20.438 4.699 1 82.69 36 ALA B O 1
ATOM 1375 N N . VAL B 1 37 ? -15.398 -22.031 3.934 1 85.25 37 VAL B N 1
ATOM 1376 C CA . VAL B 1 37 ? -14.242 -21.156 3.785 1 85.25 37 VAL B CA 1
ATOM 1377 C C . VAL B 1 37 ? -14.523 -20.078 2.736 1 85.25 37 VAL B C 1
ATOM 1379 O O . VAL B 1 37 ? -14.188 -18.922 2.928 1 85.25 37 VAL B O 1
ATOM 1382 N N . PHE B 1 38 ? -15.18 -20.5 1.698 1 88.56 38 PHE B N 1
ATOM 1383 C CA . PHE B 1 38 ? -15.555 -19.594 0.617 1 88.56 38 PHE B CA 1
ATOM 1384 C C . PHE B 1 38 ? -16.453 -18.469 1.132 1 88.56 38 PHE B C 1
ATOM 1386 O O . PHE B 1 38 ? -16.156 -17.297 0.93 1 88.56 38 PHE B O 1
ATOM 1393 N N . THR B 1 39 ? -17.516 -18.875 1.74 1 89.88 39 THR B N 1
ATOM 1394 C CA . THR B 1 39 ? -18.484 -17.906 2.262 1 89.88 39 THR B CA 1
ATOM 1395 C C . THR B 1 39 ? -17.828 -17 3.301 1 89.88 39 THR B C 1
ATOM 1397 O O . THR B 1 39 ? -18.094 -15.797 3.334 1 89.88 39 THR B O 1
ATOM 1400 N N . CYS B 1 40 ? -17.078 -17.547 4.105 1 91.44 40 CYS B N 1
ATOM 1401 C CA . CYS B 1 40 ? -16.359 -16.781 5.125 1 91.44 40 CYS B CA 1
ATOM 1402 C C . CYS B 1 40 ? -15.469 -15.727 4.488 1 91.44 40 CYS B C 1
ATOM 1404 O O . CYS B 1 40 ? -15.508 -14.562 4.883 1 91.44 40 CYS B O 1
ATOM 1406 N N . ALA B 1 41 ? -14.648 -16.109 3.533 1 92.56 41 ALA B N 1
AT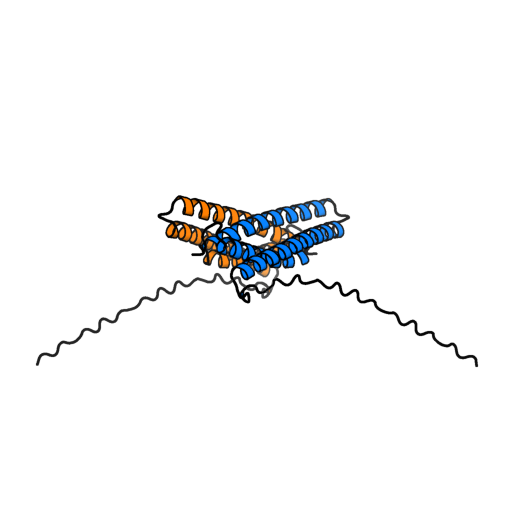OM 1407 C CA . ALA B 1 41 ? -13.75 -15.18 2.85 1 92.56 41 ALA B CA 1
ATOM 1408 C C . ALA B 1 41 ? -14.539 -14.07 2.164 1 92.56 41 ALA B C 1
ATOM 1410 O O . ALA B 1 41 ? -14.125 -12.906 2.176 1 92.56 41 ALA B O 1
ATOM 1411 N N . GLU B 1 42 ? -15.609 -14.477 1.543 1 94.38 42 GLU B N 1
ATOM 1412 C CA . GLU B 1 42 ? -16.469 -13.492 0.886 1 94.38 42 GLU B CA 1
ATOM 1413 C C . GLU B 1 42 ? -17.016 -12.484 1.89 1 94.38 42 GLU B C 1
ATOM 1415 O O . GLU B 1 42 ? -17 -11.281 1.644 1 94.38 42 GLU B O 1
ATOM 1420 N N . ASN B 1 43 ? -17.516 -12.969 2.961 1 94.81 43 ASN B N 1
ATOM 1421 C CA . ASN B 1 43 ? -18.047 -12.086 3.996 1 94.81 43 ASN B CA 1
ATOM 1422 C C . ASN B 1 43 ? -16.984 -11.156 4.547 1 94.81 43 ASN B C 1
ATOM 1424 O O . ASN B 1 43 ? -17.219 -9.961 4.727 1 94.81 43 ASN B O 1
ATOM 1428 N N . ASN B 1 44 ? -15.844 -11.68 4.863 1 95.94 44 ASN B N 1
ATOM 1429 C CA . ASN B 1 44 ? -14.742 -10.859 5.355 1 95.94 44 ASN B CA 1
ATOM 1430 C C . ASN B 1 44 ? -14.391 -9.75 4.371 1 95.94 44 ASN B C 1
ATOM 1432 O O . ASN B 1 44 ? -14.172 -8.602 4.773 1 95.94 44 ASN B O 1
ATOM 1436 N N . LYS B 1 45 ? -14.297 -10.109 3.123 1 97.69 45 LYS B N 1
ATOM 1437 C CA . LYS B 1 45 ? -13.992 -9.117 2.094 1 97.69 45 LYS B CA 1
ATOM 1438 C C . LYS B 1 45 ? -15.055 -8.023 2.051 1 97.69 45 LYS B C 1
ATOM 1440 O O . LYS B 1 45 ? -14.734 -6.836 2.012 1 97.69 45 LYS B O 1
ATOM 1445 N N . ASP B 1 46 ? -16.312 -8.406 2.082 1 97.38 46 ASP B N 1
ATOM 1446 C CA . ASP B 1 46 ? -17.406 -7.445 2.031 1 97.38 46 ASP B CA 1
ATOM 1447 C C . ASP B 1 46 ? -17.375 -6.504 3.23 1 97.38 46 ASP B C 1
ATOM 1449 O O . ASP B 1 46 ? -17.547 -5.293 3.08 1 97.38 46 ASP B O 1
ATOM 1453 N N . VAL B 1 47 ? -17.172 -7.051 4.34 1 97.25 47 VAL B N 1
ATOM 1454 C CA . VAL B 1 47 ? -17.109 -6.258 5.562 1 97.25 47 VAL B CA 1
ATOM 1455 C C . VAL B 1 47 ? -15.922 -5.297 5.488 1 97.25 47 VAL B C 1
ATOM 1457 O O . VAL B 1 47 ? -16.062 -4.109 5.785 1 97.25 47 VAL B O 1
ATOM 1460 N N . ALA B 1 48 ? -14.781 -5.824 5.129 1 97.94 48 ALA B N 1
ATOM 1461 C CA . ALA B 1 48 ? -13.578 -5 5.039 1 97.94 48 ALA B CA 1
ATOM 1462 C C . ALA B 1 48 ? -13.758 -3.887 4.012 1 97.94 48 ALA B C 1
ATOM 1464 O O . ALA B 1 48 ? -13.297 -2.762 4.223 1 97.94 48 ALA B O 1
ATOM 1465 N N . GLU B 1 49 ? -14.328 -4.207 2.895 1 98.38 49 GLU B N 1
ATOM 1466 C CA . GLU B 1 49 ? -14.57 -3.207 1.859 1 98.38 49 GLU B CA 1
ATOM 1467 C C . GLU B 1 49 ? -15.516 -2.117 2.354 1 98.38 49 GLU B C 1
ATOM 1469 O O . GLU B 1 49 ? -15.305 -0.933 2.092 1 98.38 49 GLU B O 1
ATOM 1474 N N . LYS B 1 50 ? -16.547 -2.514 2.998 1 98.25 50 LYS B N 1
ATOM 1475 C CA . LYS B 1 50 ? -17.469 -1.544 3.584 1 98.25 50 LYS B CA 1
ATOM 1476 C C . LYS B 1 50 ? -16.75 -0.64 4.582 1 98.25 50 LYS B C 1
ATOM 1478 O O . LYS B 1 50 ? -16.953 0.577 4.582 1 98.25 50 LYS B O 1
ATOM 1483 N N . ASN B 1 51 ? -15.984 -1.222 5.41 1 98.5 51 ASN B N 1
ATOM 1484 C CA . ASN B 1 51 ? -15.227 -0.444 6.387 1 98.5 51 ASN B CA 1
ATOM 1485 C C . ASN B 1 51 ? -14.242 0.501 5.707 1 98.5 51 ASN B C 1
ATOM 1487 O O . ASN B 1 51 ? -14.086 1.651 6.121 1 98.5 51 ASN B O 1
ATOM 1491 N N . LEU B 1 52 ? -13.531 0.015 4.727 1 98.75 52 LEU B N 1
ATOM 1492 C CA . LEU B 1 52 ? -12.617 0.87 3.979 1 98.75 52 LEU B CA 1
ATOM 1493 C C . LEU B 1 52 ? -13.344 2.086 3.418 1 98.75 52 LEU B C 1
ATOM 1495 O O . LEU B 1 52 ? -12.859 3.215 3.531 1 98.75 52 LEU B O 1
ATOM 1499 N N . ASN B 1 53 ? -14.445 1.825 2.812 1 98.62 53 ASN B N 1
ATOM 1500 C CA . ASN B 1 53 ? -15.227 2.916 2.244 1 98.62 53 ASN B CA 1
ATOM 1501 C C . ASN B 1 53 ? -15.688 3.893 3.32 1 98.62 53 ASN B C 1
ATOM 1503 O O . ASN B 1 53 ? -15.664 5.109 3.113 1 98.62 53 ASN B O 1
ATOM 1507 N N . HIS B 1 54 ? -16.125 3.365 4.387 1 98.69 54 HIS B N 1
ATOM 1508 C CA . HIS B 1 54 ? -16.531 4.211 5.504 1 98.69 54 HIS B CA 1
ATOM 1509 C C . HIS B 1 54 ? -15.375 5.094 5.973 1 98.69 54 HIS B C 1
ATOM 1511 O O . HIS B 1 54 ? -15.539 6.305 6.129 1 98.69 54 HIS B O 1
ATOM 1517 N N . GLU B 1 55 ? -14.234 4.461 6.227 1 98.75 55 GLU B N 1
ATOM 1518 C CA . GLU B 1 55 ? -13.086 5.207 6.723 1 98.75 55 GLU B CA 1
ATOM 1519 C C . GLU B 1 55 ? -12.586 6.207 5.684 1 98.75 55 GLU B C 1
ATOM 1521 O O . GLU B 1 55 ? -12.102 7.285 6.035 1 98.75 55 GLU B O 1
ATOM 1526 N N . TYR B 1 56 ? -12.633 5.883 4.422 1 98.88 56 TYR B N 1
ATOM 1527 C CA . TY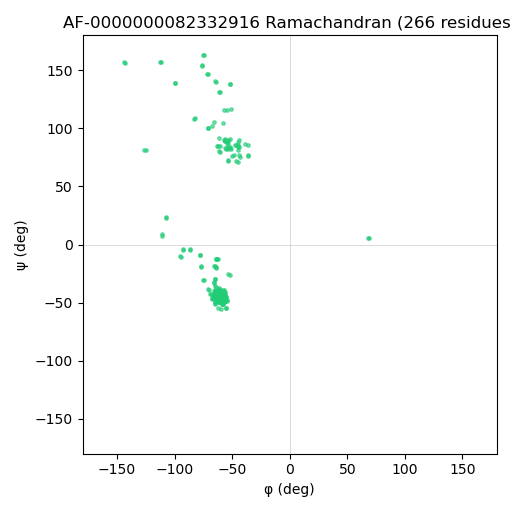R B 1 56 ? -12.281 6.805 3.348 1 98.88 56 TYR B CA 1
ATOM 1528 C C . TYR B 1 56 ? -13.148 8.055 3.398 1 98.88 56 TYR B C 1
ATOM 1530 O O . TYR B 1 56 ? -12.633 9.18 3.365 1 98.88 56 TYR B O 1
ATOM 1538 N N . LEU B 1 57 ? -14.414 7.879 3.504 1 98.81 57 LEU B N 1
ATOM 1539 C CA . LEU B 1 57 ? -15.344 9 3.564 1 98.81 57 LEU B CA 1
ATOM 1540 C C . LEU B 1 57 ? -15.148 9.805 4.844 1 98.81 57 LEU B C 1
ATOM 1542 O O . LEU B 1 57 ? -15.234 11.039 4.832 1 98.81 57 LEU B O 1
ATOM 1546 N N . ALA B 1 58 ? -14.984 9.109 5.938 1 98.81 58 ALA B N 1
ATOM 1547 C CA . ALA B 1 58 ? -14.734 9.789 7.203 1 98.81 58 ALA B CA 1
ATOM 1548 C C . ALA B 1 58 ? -13.461 10.641 7.121 1 98.81 58 ALA B C 1
ATOM 1550 O O . ALA B 1 58 ? -13.438 11.773 7.602 1 98.81 58 ALA B O 1
ATOM 1551 N N . ALA B 1 59 ? -12.398 10.055 6.539 1 98.75 59 ALA B N 1
ATOM 1552 C CA . ALA B 1 59 ? -11.164 10.82 6.363 1 98.75 59 ALA B CA 1
ATOM 1553 C C . ALA B 1 59 ? -11.406 12.055 5.504 1 98.75 59 ALA B C 1
ATOM 1555 O O . ALA B 1 59 ? -10.906 13.141 5.812 1 98.75 59 ALA B O 1
ATOM 1556 N N . LYS B 1 60 ? -12.117 11.852 4.395 1 98.62 60 LYS B N 1
ATOM 1557 C CA . LYS B 1 60 ? -12.438 12.977 3.521 1 98.62 60 LYS B CA 1
ATOM 1558 C C . LYS B 1 60 ? -13.148 14.086 4.297 1 98.62 60 LYS B C 1
ATOM 1560 O O . LYS B 1 60 ? -12.82 15.258 4.148 1 98.62 60 LYS B O 1
ATOM 1565 N N . LYS B 1 61 ? -14.078 13.75 5.098 1 98.62 61 LYS B N 1
ATOM 1566 C CA . LYS B 1 61 ? -14.82 14.719 5.906 1 98.62 61 LYS B CA 1
ATOM 1567 C C . LYS B 1 61 ? -13.906 15.414 6.91 1 98.62 61 LYS B C 1
ATOM 1569 O O . LYS B 1 61 ? -13.992 16.625 7.098 1 98.62 61 LYS B O 1
ATOM 1574 N N . ARG B 1 62 ? -13.031 14.641 7.574 1 98.56 62 ARG B N 1
ATOM 1575 C CA . ARG B 1 62 ? -12.094 15.25 8.508 1 98.56 62 ARG B CA 1
ATOM 1576 C C . ARG B 1 62 ? -11.211 16.281 7.801 1 98.56 62 ARG B C 1
ATOM 1578 O O . ARG B 1 62 ? -10.898 17.328 8.367 1 98.56 62 ARG B O 1
ATOM 1585 N N . ILE B 1 63 ? -10.766 15.969 6.621 1 98.38 63 ILE B N 1
ATOM 1586 C CA . ILE B 1 63 ? -9.93 16.875 5.844 1 98.38 63 ILE B CA 1
ATOM 1587 C C . ILE B 1 63 ? -10.711 18.172 5.551 1 98.38 63 ILE B C 1
ATOM 1589 O O . ILE B 1 63 ? -10.195 19.266 5.75 1 98.38 63 ILE B O 1
ATOM 1593 N N . GLU B 1 64 ? -11.938 18 5.051 1 97.94 64 GLU B N 1
ATOM 1594 C CA . GLU B 1 64 ? -12.789 19.156 4.746 1 97.94 64 GLU B CA 1
ATOM 1595 C C . GLU B 1 64 ? -12.984 20.031 5.977 1 97.94 64 GLU B C 1
ATOM 1597 O O . GLU B 1 64 ? -12.922 21.25 5.887 1 97.94 64 GLU B O 1
ATOM 1602 N N . ASP B 1 65 ? -13.211 19.438 7.074 1 97.81 65 ASP B N 1
ATOM 1603 C CA . ASP B 1 65 ? -13.445 20.172 8.312 1 97.81 65 ASP B CA 1
ATOM 1604 C C . ASP B 1 65 ? -12.18 20.891 8.766 1 97.81 65 ASP B C 1
ATOM 1606 O O . ASP B 1 65 ? -12.234 22.062 9.148 1 97.81 65 ASP B O 1
ATOM 1610 N N . LEU B 1 66 ? -11.125 20.234 8.75 1 96.75 66 LEU B N 1
ATOM 1611 C CA . LEU B 1 66 ? -9.867 20.812 9.227 1 96.75 66 LEU B CA 1
ATOM 1612 C C . LEU B 1 66 ? -9.484 22.047 8.414 1 96.75 66 LEU B C 1
ATOM 1614 O O . LEU B 1 66 ? -9 23.031 8.961 1 96.75 66 LEU B O 1
ATOM 1618 N N . PHE B 1 67 ? -9.742 21.938 7.113 1 96.81 67 PHE B N 1
ATOM 1619 C CA . PHE B 1 67 ? -9.281 23 6.242 1 96.81 67 PHE B CA 1
ATOM 1620 C C . PHE B 1 67 ? -10.453 23.844 5.75 1 96.81 67 PHE B C 1
ATOM 1622 O O . PHE B 1 67 ? -10.414 24.375 4.641 1 96.81 67 PHE B O 1
ATOM 1629 N N . SER B 1 68 ? -11.57 23.812 6.512 1 96.62 68 SER B N 1
ATOM 1630 C CA . SER B 1 68 ? -12.812 24.469 6.129 1 96.62 68 SER B CA 1
ATOM 1631 C C . SER B 1 68 ? -12.578 25.938 5.777 1 96.62 68 SER B C 1
ATOM 1633 O O . SER B 1 68 ? -13.273 26.5 4.93 1 96.62 68 SER B O 1
ATOM 1635 N N . HIS B 1 69 ? -11.539 26.609 6.301 1 97.25 69 HIS B N 1
ATOM 1636 C CA . HIS B 1 69 ? -11.312 28.031 6.066 1 97.25 69 HIS B CA 1
ATOM 1637 C C . HIS B 1 69 ? -10.078 28.25 5.199 1 97.25 69 HIS B C 1
ATOM 1639 O O . HIS B 1 69 ? -9.617 29.391 5.055 1 97.25 69 HIS B O 1
ATOM 1645 N N . GLU B 1 70 ? -9.5 27.281 4.637 1 96.5 70 GLU B N 1
ATOM 1646 C CA . GLU B 1 70 ? -8.344 27.328 3.754 1 96.5 70 GLU B CA 1
ATOM 1647 C C . GLU B 1 70 ? -8.617 26.609 2.439 1 96.5 70 GLU B C 1
ATOM 1649 O O . GLU B 1 70 ? -8.141 25.5 2.227 1 96.5 70 GLU B O 1
ATOM 1654 N N . ALA B 1 71 ? -9.25 27.25 1.572 1 97 71 ALA B N 1
ATOM 1655 C CA . ALA B 1 71 ? -9.82 26.641 0.376 1 97 71 ALA B CA 1
ATOM 1656 C C . ALA B 1 71 ? -8.734 26.016 -0.49 1 97 71 ALA B C 1
ATOM 1658 O O . ALA B 1 71 ? -8.891 24.891 -0.985 1 97 71 ALA B O 1
ATOM 1659 N N . ASP B 1 72 ? -7.617 26.734 -0.671 1 96.25 72 ASP B N 1
ATOM 1660 C CA . ASP B 1 72 ? -6.559 26.25 -1.545 1 96.25 72 ASP B CA 1
ATOM 1661 C C . ASP B 1 72 ? -5.867 25.016 -0.939 1 96.25 72 ASP B C 1
ATOM 1663 O O . ASP B 1 72 ? -5.59 24.047 -1.643 1 96.25 72 ASP B O 1
ATOM 1667 N N . VAL B 1 73 ? -5.621 25.094 0.375 1 95.31 73 VAL B N 1
ATOM 1668 C CA . VAL B 1 73 ? -4.992 23.969 1.071 1 95.31 73 VAL B CA 1
ATOM 1669 C C . VAL B 1 73 ? -5.914 22.766 1.038 1 95.31 73 VAL B C 1
ATOM 1671 O O . VAL B 1 73 ? -5.469 21.641 0.768 1 95.31 73 VAL B O 1
ATOM 1674 N N . LYS B 1 74 ? -7.188 23 1.292 1 97.5 74 LYS B N 1
ATOM 1675 C CA . LYS B 1 74 ? -8.188 21.938 1.256 1 97.5 74 LYS B CA 1
ATOM 1676 C C . LYS B 1 74 ? -8.203 21.234 -0.102 1 97.5 74 LYS B C 1
ATOM 1678 O O . LYS B 1 74 ? -8.164 20 -0.175 1 97.5 74 LYS B O 1
ATOM 1683 N N . LYS B 1 75 ? -8.242 21.984 -1.133 1 97.88 75 LYS B N 1
ATOM 1684 C CA . LYS B 1 75 ? -8.297 21.453 -2.486 1 97.88 75 LYS B CA 1
ATOM 1685 C C . LYS B 1 75 ? -7.074 20.594 -2.785 1 97.88 75 LYS B C 1
ATOM 1687 O O . LYS B 1 75 ? -7.195 19.484 -3.326 1 97.88 75 LYS B O 1
ATOM 1692 N N . GLU B 1 76 ? -5.93 21.078 -2.459 1 96.44 76 GLU B N 1
ATOM 1693 C CA . GLU B 1 76 ? -4.688 20.359 -2.719 1 96.44 76 GLU B CA 1
ATOM 1694 C C . GLU B 1 76 ? -4.613 19.062 -1.9 1 96.44 76 GLU B C 1
ATOM 1696 O O . GLU B 1 76 ? -4.27 18.016 -2.428 1 96.44 76 GLU B O 1
ATOM 1701 N N . TYR B 1 77 ? -4.902 19.219 -0.572 1 97.38 77 TYR B N 1
ATOM 1702 C CA . TYR B 1 77 ? -4.859 18.047 0.304 1 97.38 77 TYR B CA 1
ATOM 1703 C C . TYR B 1 77 ? -5.844 16.984 -0.155 1 97.38 77 TYR B C 1
ATOM 1705 O O . TYR B 1 77 ? -5.496 15.805 -0.247 1 97.38 77 TYR B O 1
ATOM 1713 N N . LEU B 1 78 ? -7.051 17.375 -0.497 1 98.31 78 LEU B N 1
ATOM 1714 C CA . LEU B 1 78 ? -8.078 16.453 -0.944 1 98.31 78 LEU B CA 1
ATOM 1715 C C . LEU B 1 78 ? -7.684 15.797 -2.266 1 98.31 78 LEU B C 1
ATOM 1717 O O . LEU B 1 78 ? -7.891 14.594 -2.457 1 98.31 78 LEU B O 1
ATOM 1721 N N . THR B 1 79 ? -7.18 16.594 -3.184 1 98.12 79 THR B N 1
ATOM 1722 C CA . THR B 1 79 ? -6.746 16.062 -4.465 1 98.12 79 THR B CA 1
ATOM 1723 C C . THR B 1 79 ? -5.688 14.977 -4.262 1 98.12 79 THR B C 1
ATOM 1725 O O . THR B 1 79 ? -5.785 13.891 -4.84 1 98.12 79 THR B O 1
ATOM 1728 N N . ASN B 1 80 ? -4.711 15.312 -3.439 1 97.81 80 ASN B N 1
ATOM 1729 C CA . ASN B 1 80 ? -3.668 14.344 -3.135 1 97.81 80 ASN B CA 1
ATOM 1730 C C . ASN B 1 80 ? -4.242 13.094 -2.473 1 97.81 80 ASN B C 1
ATOM 1732 O O . ASN B 1 80 ? -3.836 11.977 -2.793 1 97.81 80 ASN B O 1
ATOM 1736 N N . PHE B 1 81 ? -5.176 13.289 -1.553 1 98.75 81 PHE B N 1
ATOM 1737 C CA . PHE B 1 81 ? -5.824 12.195 -0.836 1 98.75 81 PHE B CA 1
ATOM 1738 C C . PHE B 1 81 ? -6.566 11.281 -1.802 1 98.75 81 PHE B C 1
ATOM 1740 O O . PHE B 1 81 ? -6.379 10.062 -1.779 1 98.75 81 PHE B O 1
ATOM 1747 N N . ILE B 1 82 ? -7.305 11.836 -2.662 1 98.69 82 ILE B N 1
ATOM 1748 C CA . ILE B 1 82 ? -8.125 11.086 -3.605 1 98.69 82 ILE B CA 1
ATOM 1749 C C . ILE B 1 82 ? -7.23 10.328 -4.582 1 98.69 82 ILE B C 1
ATOM 1751 O O . ILE B 1 82 ? -7.441 9.141 -4.836 1 98.69 82 ILE B O 1
ATOM 1755 N N . GLU B 1 83 ? -6.238 11.016 -5.098 1 98.06 83 GLU B N 1
ATOM 1756 C CA . GLU B 1 83 ? -5.34 10.383 -6.059 1 98.06 83 GLU B CA 1
ATOM 1757 C C . GLU B 1 83 ? -4.543 9.258 -5.406 1 98.06 83 GLU B C 1
ATOM 1759 O O . GLU B 1 83 ? -4.293 8.227 -6.027 1 98.06 83 GLU B O 1
ATOM 1764 N N . SER B 1 84 ? -4.102 9.508 -4.16 1 98.62 84 SER B N 1
ATOM 1765 C CA . SER B 1 84 ? -3.398 8.453 -3.428 1 98.62 84 SER B CA 1
ATOM 1766 C C . SER B 1 84 ? -4.285 7.227 -3.238 1 98.62 84 SER B C 1
ATOM 1768 O O . SER B 1 84 ? -3.832 6.094 -3.42 1 98.62 84 SER B O 1
ATOM 1770 N N . GLN B 1 85 ? -5.547 7.406 -2.896 1 98.81 85 GLN B N 1
ATOM 1771 C CA . GLN B 1 85 ? -6.484 6.309 -2.699 1 98.81 85 GLN B CA 1
ATOM 1772 C C . GLN B 1 85 ? -6.723 5.547 -4 1 98.81 85 GLN B C 1
ATOM 1774 O O . GLN B 1 85 ? -6.801 4.316 -4.004 1 98.81 85 GLN B O 1
ATOM 1779 N N . ARG B 1 86 ? -6.832 6.297 -5.059 1 98.69 86 ARG B N 1
ATOM 1780 C CA . ARG B 1 86 ? -7.016 5.656 -6.359 1 98.69 86 ARG B CA 1
ATOM 1781 C C . ARG B 1 86 ? -5.812 4.789 -6.715 1 98.69 86 ARG B C 1
ATOM 1783 O O . ARG B 1 86 ? -5.973 3.674 -7.215 1 98.69 86 ARG B O 1
ATOM 1790 N N . GLY B 1 87 ? -4.633 5.367 -6.527 1 98.75 87 GLY B N 1
ATOM 1791 C CA . GLY B 1 87 ? -3.438 4.559 -6.711 1 98.75 87 GLY B CA 1
ATOM 1792 C C . GLY B 1 87 ? -3.416 3.316 -5.844 1 98.75 87 GLY B C 1
ATOM 1793 O O . GLY B 1 87 ? -3.064 2.232 -6.312 1 98.75 87 GLY B O 1
ATOM 1794 N N . TRP B 1 88 ? -3.836 3.438 -4.598 1 98.88 88 TRP B N 1
ATOM 1795 C CA . TRP B 1 88 ? -3.861 2.326 -3.652 1 98.88 88 TRP B CA 1
ATOM 1796 C C . TRP B 1 88 ? -4.809 1.229 -4.125 1 98.88 88 TRP B C 1
ATOM 1798 O O . TRP B 1 88 ? -4.496 0.041 -4.016 1 98.88 88 TRP B O 1
ATOM 1808 N N . LEU B 1 89 ? -5.949 1.636 -4.621 1 98.88 89 LEU B N 1
ATOM 1809 C CA . LEU B 1 89 ? -6.914 0.656 -5.105 1 98.88 89 LEU B CA 1
ATOM 1810 C C . LEU B 1 89 ? -6.34 -0.143 -6.273 1 98.88 89 LEU B C 1
ATOM 1812 O O . LEU B 1 89 ? -6.543 -1.356 -6.359 1 98.88 89 LEU B O 1
ATOM 1816 N N . LYS B 1 90 ? -5.691 0.57 -7.215 1 98.62 90 LYS B N 1
ATOM 1817 C CA . LYS B 1 90 ? -5.055 -0.112 -8.336 1 98.62 90 LYS B CA 1
ATOM 1818 C C . LYS B 1 90 ? -3.977 -1.077 -7.852 1 98.62 90 LYS B C 1
ATOM 1820 O O . LYS B 1 90 ? -3.887 -2.209 -8.336 1 98.62 90 LYS B O 1
ATOM 1825 N N . TYR B 1 91 ? -3.162 -0.631 -6.93 1 98.81 91 TYR B N 1
ATOM 1826 C CA . TYR B 1 91 ? -2.16 -1.488 -6.305 1 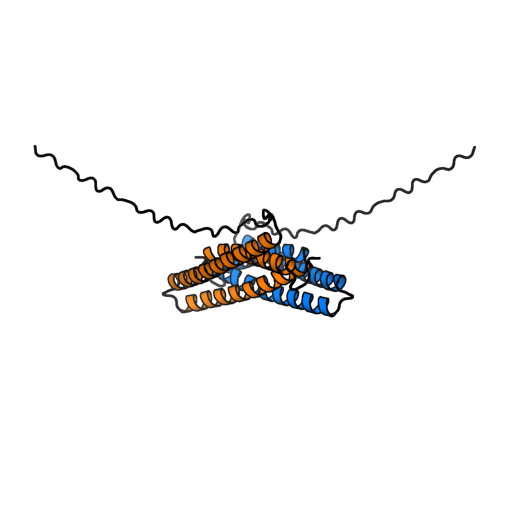98.81 91 TYR B CA 1
ATOM 1827 C C . TYR B 1 91 ? -2.805 -2.73 -5.699 1 98.81 91 TYR B C 1
ATOM 1829 O O . TYR B 1 91 ? -2.396 -3.855 -5.996 1 98.81 91 TYR B O 1
ATOM 1837 N N . ARG B 1 92 ? -3.777 -2.582 -4.844 1 98.75 92 ARG B N 1
ATOM 1838 C CA . ARG B 1 92 ? -4.43 -3.682 -4.141 1 98.75 92 ARG B CA 1
ATOM 1839 C C . ARG B 1 92 ? -4.984 -4.707 -5.121 1 98.75 92 ARG B C 1
ATOM 1841 O O . ARG B 1 92 ? -4.766 -5.91 -4.961 1 98.75 92 ARG B O 1
ATOM 1848 N N . ASP B 1 93 ? -5.719 -4.176 -6.145 1 98.19 93 ASP B N 1
ATOM 1849 C CA . ASP B 1 93 ? -6.34 -5.086 -7.102 1 98.19 93 ASP B CA 1
ATOM 1850 C C . ASP B 1 93 ? -5.289 -5.914 -7.836 1 98.19 93 ASP B C 1
ATOM 1852 O O . ASP B 1 93 ? -5.441 -7.125 -7.992 1 98.19 93 ASP B O 1
ATOM 1856 N N . GLY B 1 94 ? -4.273 -5.211 -8.281 1 98 94 GLY B N 1
ATOM 1857 C CA . GLY B 1 94 ? -3.207 -5.934 -8.961 1 98 94 GLY B CA 1
ATOM 1858 C C . GLY B 1 94 ? -2.469 -6.898 -8.047 1 98 94 GLY B C 1
ATOM 1859 O O . GLY B 1 94 ? -2.195 -8.039 -8.438 1 98 94 GLY B O 1
ATOM 1860 N N . GLN B 1 95 ? -2.127 -6.512 -6.84 1 98.19 95 GLN B N 1
ATOM 1861 C CA . GLN B 1 95 ? -1.415 -7.336 -5.871 1 98.19 95 GLN B CA 1
ATOM 1862 C C . GLN B 1 95 ? -2.193 -8.609 -5.551 1 98.19 95 GLN B C 1
ATOM 1864 O O . GLN B 1 95 ? -1.609 -9.688 -5.457 1 98.19 95 GLN B O 1
ATOM 1869 N N . CYS B 1 96 ? -3.5 -8.461 -5.375 1 98.19 96 CYS B N 1
ATOM 1870 C CA . CYS B 1 96 ? -4.285 -9.617 -4.973 1 98.19 96 CYS B CA 1
ATOM 1871 C C . CYS B 1 96 ? -4.496 -10.57 -6.145 1 98.19 96 CYS B C 1
ATOM 1873 O O . CYS B 1 96 ? -4.59 -11.781 -5.957 1 98.19 96 CYS B O 1
ATOM 1875 N N . LYS B 1 97 ? -4.562 -10.047 -7.395 1 97.12 97 LYS B N 1
ATOM 1876 C CA . LYS B 1 97 ? -4.578 -10.914 -8.562 1 97.12 97 LYS B CA 1
ATOM 1877 C C . LYS B 1 97 ? -3.285 -11.727 -8.664 1 97.12 97 LYS B C 1
ATOM 1879 O O . LYS B 1 97 ? -3.312 -12.914 -8.969 1 97.12 97 LYS B O 1
ATOM 1884 N N . LEU B 1 98 ? -2.141 -11.047 -8.422 1 97.69 98 LEU B N 1
ATOM 1885 C CA . LEU B 1 98 ? -0.861 -11.75 -8.438 1 97.69 98 LEU B CA 1
ATOM 1886 C C . LEU B 1 98 ? -0.836 -12.852 -7.387 1 97.69 98 LEU B C 1
ATOM 1888 O O . LEU B 1 98 ? -0.423 -13.977 -7.672 1 97.69 98 LEU B O 1
ATOM 1892 N N . TYR B 1 99 ? -1.258 -12.539 -6.199 1 97 99 TYR B N 1
ATOM 1893 C CA . TYR B 1 99 ? -1.245 -13.461 -5.07 1 97 99 TYR B CA 1
ATOM 1894 C C . TYR B 1 99 ? -2.107 -14.688 -5.355 1 97 99 TYR B C 1
ATOM 1896 O O . TYR B 1 99 ? -1.722 -15.812 -5.043 1 97 99 TYR B O 1
ATOM 1904 N N . ALA B 1 100 ? -3.25 -14.484 -5.945 1 96.44 100 ALA B N 1
ATOM 1905 C CA . ALA B 1 100 ? -4.227 -15.547 -6.152 1 96.44 100 ALA B CA 1
ATOM 1906 C C . ALA B 1 100 ? -3.828 -16.438 -7.324 1 96.44 100 ALA B C 1
ATOM 1908 O O . ALA B 1 100 ? -4.418 -17.5 -7.535 1 96.44 100 ALA B O 1
ATOM 1909 N N . HIS B 1 101 ? -2.826 -16.062 -8.078 1 94.81 101 HIS B N 1
ATOM 1910 C CA . HIS B 1 101 ? -2.436 -16.781 -9.289 1 94.81 101 HIS B CA 1
ATOM 1911 C C . HIS B 1 101 ? -1.952 -18.188 -8.977 1 94.81 101 HIS B C 1
ATOM 1913 O O . HIS B 1 101 ? -1.864 -19.031 -9.867 1 94.81 101 HIS B O 1
ATOM 1919 N N . VAL B 1 102 ? -1.688 -18.562 -7.715 1 92.25 102 VAL B N 1
ATOM 1920 C CA . VAL B 1 102 ? -1.278 -19.891 -7.297 1 92.25 102 VAL B CA 1
ATOM 1921 C C . VAL B 1 102 ? -2.398 -20.891 -7.586 1 92.25 102 VAL B C 1
ATOM 1923 O O . VAL B 1 102 ? -2.16 -22.109 -7.66 1 92.25 102 VAL B O 1
ATOM 1926 N N . ALA B 1 103 ? -3.617 -20.391 -7.758 1 93.31 103 ALA B N 1
ATOM 1927 C CA . ALA B 1 103 ? -4.781 -21.203 -8.078 1 93.31 103 ALA B CA 1
ATOM 1928 C C . ALA B 1 103 ? -5.289 -20.906 -9.484 1 93.31 103 ALA B C 1
ATOM 1930 O O . ALA B 1 103 ? -5.062 -19.812 -10.016 1 93.31 103 ALA B O 1
ATOM 1931 N N . ASP B 1 104 ? -6.043 -21.906 -10.102 1 92 104 ASP B N 1
ATOM 1932 C CA . ASP B 1 104 ? -6.641 -21.703 -11.414 1 92 104 ASP B CA 1
ATOM 1933 C C . ASP B 1 104 ? -7.633 -20.547 -11.391 1 92 104 ASP B C 1
ATOM 1935 O O . ASP B 1 104 ? -8.438 -20.422 -10.461 1 92 104 ASP B O 1
ATOM 1939 N N . LYS B 1 105 ? -7.418 -19.734 -12.383 1 90.06 105 LYS B N 1
ATOM 1940 C CA . LYS B 1 105 ? -8.289 -18.578 -12.477 1 90.06 105 LYS B CA 1
ATOM 1941 C C . LYS B 1 105 ? -9.758 -18.984 -12.438 1 90.06 105 LYS B C 1
ATOM 1943 O O . LYS B 1 105 ? -10.148 -19.969 -13.062 1 90.06 105 LYS B O 1
ATOM 1948 N N . ASN B 1 106 ? -10.562 -18.266 -11.734 1 86.38 106 ASN B N 1
ATOM 1949 C CA . ASN B 1 106 ? -12.008 -18.438 -11.602 1 86.38 106 ASN B CA 1
ATOM 1950 C C . ASN B 1 106 ? -12.359 -19.719 -10.859 1 86.38 106 ASN B C 1
ATOM 1952 O O . ASN B 1 106 ? -13.523 -20.125 -10.836 1 86.38 106 ASN B O 1
ATOM 1956 N N . SER B 1 107 ? -11.367 -20.469 -10.32 1 91.5 107 SER B N 1
ATOM 1957 C CA . SER B 1 107 ? -11.641 -21.562 -9.406 1 91.5 107 SER B CA 1
ATOM 1958 C C . SER B 1 107 ? -12.039 -21.062 -8.023 1 91.5 107 SER B C 1
ATOM 1960 O O . SER B 1 107 ? -11.859 -19.875 -7.715 1 91.5 107 SER B O 1
ATOM 1962 N N . ASN B 1 108 ? -12.602 -21.922 -7.289 1 89.56 108 ASN B N 1
ATOM 1963 C CA . ASN B 1 108 ? -12.984 -21.547 -5.93 1 89.56 108 ASN B CA 1
ATOM 1964 C C . ASN B 1 108 ? -11.773 -21.109 -5.109 1 89.56 108 ASN B C 1
ATOM 1966 O O . ASN B 1 108 ? -11.82 -20.062 -4.457 1 89.56 108 ASN B O 1
ATOM 1970 N N . PRO B 1 109 ? -10.641 -21.781 -5.125 1 92.06 109 PRO B N 1
ATOM 1971 C CA . PRO B 1 109 ? -9.484 -21.312 -4.363 1 92.06 109 PRO B CA 1
ATOM 1972 C C . PRO B 1 109 ? -8.992 -19.938 -4.816 1 92.06 109 PRO B C 1
ATOM 1974 O O . PRO B 1 109 ? -8.594 -19.109 -3.986 1 92.06 109 PRO B O 1
ATOM 1977 N N . TYR B 1 110 ? -9.047 -19.688 -6.145 1 94.31 110 TYR B N 1
ATOM 1978 C CA . TYR B 1 110 ? -8.672 -18.375 -6.66 1 94.31 110 TYR B CA 1
ATOM 1979 C C . TYR B 1 110 ? -9.523 -17.281 -6.031 1 94.31 110 TYR B C 1
ATOM 1981 O O . TYR B 1 110 ? -9 -16.25 -5.594 1 94.31 110 TYR B O 1
ATOM 1989 N N . ILE B 1 111 ? -10.797 -17.531 -5.992 1 94.62 111 ILE B N 1
ATOM 1990 C CA . ILE B 1 111 ? -11.734 -16.562 -5.441 1 94.62 111 ILE B CA 1
ATOM 1991 C C . ILE B 1 111 ? -11.469 -16.375 -3.947 1 94.62 111 ILE B C 1
ATOM 1993 O O . ILE B 1 111 ? -11.445 -15.25 -3.447 1 94.62 111 ILE B O 1
ATOM 1997 N N . VAL B 1 112 ? -11.25 -17.438 -3.24 1 94.06 112 VAL B N 1
ATOM 1998 C CA . VAL B 1 112 ? -11.008 -17.406 -1.801 1 94.06 112 VAL B CA 1
ATOM 1999 C C . VAL B 1 112 ? -9.727 -16.641 -1.514 1 94.06 112 VAL B C 1
ATOM 2001 O O . VAL B 1 112 ? -9.695 -15.766 -0.641 1 94.06 112 VAL B O 1
ATOM 2004 N N . PHE B 1 113 ? -8.617 -16.859 -2.223 1 94.19 113 PHE B N 1
ATOM 2005 C CA . PHE B 1 113 ? -7.34 -16.172 -2.021 1 94.19 113 PHE B CA 1
ATOM 2006 C C . PHE B 1 113 ? -7.473 -14.688 -2.318 1 94.19 113 PHE B C 1
ATOM 2008 O O . PHE B 1 113 ? -6.957 -13.852 -1.571 1 94.19 113 PHE B O 1
ATOM 2015 N N . THR B 1 114 ? -8.133 -14.398 -3.441 1 96.69 114 THR B N 1
ATOM 2016 C CA . THR B 1 114 ? -8.352 -13 -3.799 1 96.69 114 THR B CA 1
ATOM 2017 C C . THR B 1 114 ? -9.094 -12.273 -2.686 1 96.69 114 THR B C 1
ATOM 2019 O O . THR B 1 114 ? -8.672 -11.195 -2.254 1 96.69 114 THR B O 1
ATOM 2022 N N . ASN B 1 115 ? -10.18 -12.906 -2.252 1 96.19 115 ASN B N 1
ATOM 2023 C CA . ASN B 1 115 ? -11 -12.273 -1.229 1 96.19 115 ASN B CA 1
ATOM 2024 C C . ASN B 1 115 ? -10.234 -12.102 0.08 1 96.19 115 ASN B C 1
ATOM 2026 O O . ASN B 1 115 ? -10.359 -11.07 0.746 1 96.19 115 ASN B O 1
ATOM 2030 N N . HIS B 1 116 ? -9.484 -13.047 0.468 1 95.38 116 HIS B N 1
ATOM 2031 C CA . HIS B 1 116 ? -8.648 -12.945 1.662 1 95.38 116 HIS B CA 1
ATOM 2032 C C . HIS B 1 116 ? -7.652 -11.805 1.544 1 95.38 116 HIS B C 1
ATOM 2034 O O . HIS B 1 116 ? -7.5 -11 2.473 1 95.38 116 HIS B O 1
ATOM 2040 N N . CYS B 1 117 ? -6.996 -11.742 0.467 1 97 117 CYS B N 1
ATOM 2041 C CA . CYS B 1 117 ? -6.012 -10.703 0.2 1 97 117 CYS B CA 1
ATOM 2042 C C . CYS B 1 117 ? -6.645 -9.32 0.261 1 97 117 CYS B C 1
ATOM 2044 O O . CYS B 1 117 ? -6.129 -8.422 0.927 1 97 117 CYS B O 1
ATOM 2046 N N . ILE B 1 118 ? -7.746 -9.18 -0.429 1 98.44 118 ILE B N 1
ATOM 2047 C CA . ILE B 1 118 ? -8.445 -7.895 -0.455 1 98.44 118 ILE B CA 1
ATOM 2048 C C . ILE B 1 118 ? -8.859 -7.504 0.962 1 98.44 118 ILE B C 1
ATOM 2050 O O . ILE B 1 118 ? -8.664 -6.363 1.38 1 98.44 118 ILE B O 1
ATOM 2054 N N . ALA B 1 119 ? -9.43 -8.43 1.697 1 97.94 119 ALA B N 1
ATOM 2055 C CA . ALA B 1 119 ? -9.859 -8.141 3.062 1 97.94 119 ALA B CA 1
ATOM 2056 C C . ALA B 1 119 ? -8.695 -7.656 3.918 1 97.94 119 ALA B C 1
ATOM 2058 O O . ALA B 1 119 ? -8.82 -6.66 4.637 1 97.94 119 ALA B O 1
ATOM 2059 N N . GLN B 1 120 ? -7.594 -8.328 3.814 1 97.31 120 GLN B N 1
ATOM 2060 C CA . GLN B 1 120 ? -6.426 -7.98 4.617 1 97.31 120 GLN B CA 1
ATOM 2061 C C . GLN B 1 120 ? -5.898 -6.598 4.25 1 97.31 120 GLN B C 1
ATOM 2063 O O . GLN B 1 120 ? -5.645 -5.77 5.129 1 97.31 120 GLN B O 1
ATOM 2068 N N . LEU B 1 121 ? -5.68 -6.328 3.006 1 98.31 121 LEU B N 1
ATOM 2069 C CA . LEU B 1 121 ? -5.145 -5.043 2.576 1 98.31 121 LEU B CA 1
ATOM 2070 C C . LEU B 1 121 ? -6.125 -3.914 2.879 1 98.31 121 LEU B C 1
ATOM 2072 O O . LEU B 1 121 ? -5.715 -2.814 3.256 1 98.31 121 LEU B O 1
ATOM 2076 N N . ASP B 1 122 ? -7.441 -4.227 2.658 1 98.62 122 ASP B N 1
ATOM 2077 C CA . ASP B 1 122 ? -8.445 -3.221 2.992 1 98.62 122 ASP B CA 1
ATOM 2078 C C . ASP B 1 122 ? -8.391 -2.863 4.477 1 98.62 122 ASP B C 1
ATOM 2080 O O . ASP B 1 122 ? -8.508 -1.691 4.844 1 98.62 122 ASP B O 1
ATOM 2084 N N . GLU B 1 123 ? -8.273 -3.811 5.316 1 97.94 123 GLU B N 1
ATOM 2085 C CA . GLU B 1 123 ? -8.18 -3.557 6.75 1 97.94 123 GLU B CA 1
ATOM 2086 C C . GLU B 1 123 ? -6.961 -2.703 7.086 1 97.94 123 GLU B C 1
ATOM 2088 O O . GLU B 1 123 ? -7.055 -1.762 7.875 1 97.94 123 GLU B O 1
ATOM 2093 N N . ASP B 1 124 ? -5.875 -3.059 6.527 1 97.31 124 ASP B N 1
ATOM 2094 C CA . ASP B 1 124 ? -4.656 -2.291 6.762 1 97.31 124 ASP B CA 1
ATOM 2095 C C . ASP B 1 124 ? -4.816 -0.848 6.285 1 97.31 124 ASP B C 1
ATOM 2097 O O . ASP B 1 124 ? -4.395 0.087 6.969 1 97.31 124 ASP B O 1
ATOM 2101 N N . ARG B 1 125 ? -5.371 -0.694 5.145 1 98.56 125 ARG B N 1
ATOM 2102 C CA . ARG B 1 125 ? -5.578 0.645 4.602 1 98.56 125 ARG B CA 1
ATOM 2103 C C . ARG B 1 125 ? -6.543 1.443 5.473 1 98.56 125 ARG B C 1
ATOM 2105 O O . ARG B 1 125 ? -6.348 2.643 5.688 1 98.56 125 ARG B O 1
ATOM 2112 N N . SER B 1 126 ? -7.59 0.77 5.945 1 98.62 126 SER B N 1
ATOM 2113 C CA . SER B 1 126 ? -8.547 1.448 6.816 1 98.62 126 SER B CA 1
ATOM 2114 C C . SER B 1 126 ? -7.859 2.021 8.055 1 98.62 126 SER B C 1
ATOM 2116 O O . SER B 1 126 ? -8.195 3.121 8.5 1 98.62 126 SER B O 1
ATOM 2118 N N . LYS B 1 127 ? -6.949 1.307 8.578 1 97.69 127 LYS B N 1
ATOM 2119 C CA . LYS B 1 127 ? -6.195 1.8 9.727 1 97.69 127 LYS B CA 1
ATOM 2120 C C . LYS B 1 127 ? -5.422 3.068 9.375 1 97.69 127 LYS B C 1
ATOM 2122 O O . LYS B 1 127 ? -5.375 4.012 10.164 1 97.69 127 LYS B O 1
ATOM 2127 N N . GLN B 1 128 ? -4.809 3.104 8.258 1 97.38 128 GLN B N 1
ATOM 2128 C CA . GLN B 1 128 ? -4.078 4.281 7.809 1 97.38 128 GLN B CA 1
ATOM 2129 C C . GLN B 1 128 ? -5.012 5.473 7.617 1 97.38 128 GLN B C 1
ATOM 2131 O O . GLN B 1 128 ? -4.676 6.598 7.992 1 97.38 128 GLN B O 1
ATOM 2136 N N . LEU B 1 129 ? -6.168 5.176 7.043 1 98.62 129 LEU B N 1
ATOM 2137 C CA . LEU B 1 129 ? -7.121 6.238 6.738 1 98.62 129 LEU B CA 1
ATOM 2138 C C . LEU B 1 129 ? -7.633 6.891 8.016 1 98.62 129 LEU B C 1
ATOM 2140 O O . LEU B 1 129 ? -7.926 8.094 8.031 1 98.62 129 LEU B O 1
ATOM 2144 N N . LYS B 1 130 ? -7.691 6.152 9.102 1 97.88 130 LYS B N 1
ATOM 2145 C CA . LYS B 1 130 ? -8.164 6.672 10.383 1 97.88 130 LYS B CA 1
ATOM 2146 C C . LYS B 1 130 ? -7.215 7.746 10.922 1 97.88 130 LYS B C 1
ATOM 2148 O O . LYS B 1 130 ? -7.602 8.555 11.766 1 97.88 130 LYS B O 1
ATOM 2153 N N . GLU B 1 131 ? -6.02 7.77 10.422 1 96.69 131 GLU B N 1
ATOM 2154 C CA . GLU B 1 131 ? -5.016 8.719 10.891 1 96.69 131 GLU B CA 1
ATOM 2155 C C . GLU B 1 131 ? -5.023 9.992 10.055 1 96.69 131 GLU B C 1
ATOM 2157 O O . GLU B 1 131 ? -4.324 10.953 10.375 1 96.69 131 GLU B O 1
ATOM 2162 N N . ILE B 1 132 ? -5.82 10.07 9 1 97 132 ILE B N 1
ATOM 2163 C CA . ILE B 1 132 ? -5.805 11.18 8.062 1 97 132 ILE B CA 1
ATOM 2164 C C . ILE B 1 132 ? -6.941 12.148 8.391 1 97 132 ILE B C 1
ATOM 2166 O O . ILE B 1 132 ? -8.078 11.727 8.617 1 97 132 ILE B O 1
ATOM 2170 N N . PRO B 1 133 ? -6.727 13.453 8.336 1 96.06 133 PRO B N 1
ATOM 2171 C CA . PRO B 1 133 ? -5.484 14.133 7.961 1 96.06 133 PRO B CA 1
ATOM 2172 C C . PRO B 1 133 ? -4.434 14.102 9.07 1 96.06 133 PRO B C 1
ATOM 2174 O O . PRO B 1 133 ? -4.762 13.836 10.227 1 96.06 133 PRO B O 1
ATOM 2177 N N . TYR B 1 134 ? -3.158 14.195 8.602 1 87.38 134 TYR B N 1
ATOM 2178 C CA . TYR B 1 134 ? -2.061 14.352 9.547 1 87.38 134 TYR B CA 1
ATOM 2179 C C . TYR B 1 134 ? -1.903 15.805 9.961 1 87.38 134 TYR B C 1
ATOM 2181 O O . TYR B 1 134 ? -1.898 16.703 9.117 1 87.38 134 TYR B O 1
ATOM 2189 N N . ASP B 1 135 ? -2.213 16.266 11.148 1 74.12 135 ASP B N 1
ATOM 2190 C CA . ASP B 1 135 ? -2.102 17.656 11.578 1 74.12 135 ASP B CA 1
ATOM 2191 C C . ASP B 1 135 ? -1.286 17.766 12.867 1 74.12 135 ASP B C 1
ATOM 2193 O O . ASP B 1 135 ? -1.195 16.812 13.641 1 74.12 135 ASP B O 1
#

Solvent-accessible surface area (backbone atoms only — not comparable to full-atom values): 14532 Å² total; per-residue (Å²): 129,89,75,80,79,75,77,78,77,78,79,80,78,79,77,78,71,77,72,71,71,67,79,71,69,71,73,41,84,74,45,90,42,72,69,50,29,40,53,42,22,48,49,30,22,54,52,22,49,52,48,28,53,49,30,49,51,49,20,52,50,46,37,48,60,74,29,66,88,36,64,70,58,32,51,52,52,49,50,37,50,52,50,13,50,53,14,38,50,41,16,51,55,25,50,23,53,48,57,19,55,65,33,59,83,89,34,66,64,16,51,32,43,28,26,44,42,48,20,53,53,29,46,55,49,27,57,56,32,69,56,38,61,50,116,134,86,76,83,79,77,78,78,77,78,79,78,78,78,74,77,72,76,72,71,70,67,79,70,68,73,73,40,85,73,44,91,42,73,67,49,28,39,54,41,22,49,50,31,23,52,53,24,50,52,46,28,52,50,29,50,52,51,22,52,49,46,37,49,60,74,28,62,90,35,64,69,60,32,52,52,52,48,50,36,50,52,51,14,51,53,14,38,51,40,16,51,54,24,50,23,53,48,58,17,54,65,30,60,83,91,33,70,65,17,51,33,43,28,27,44,43,47,20,52,52,30,45,55,47,28,59,57,32,70,55,38,60,49,116

Radius of gyration: 26.39 Å; Cα contacts (8 Å, |Δi|>4): 270; chains: 2; bounding box: 84×83×85 Å

Secondary structure (DSSP, 8-state):
---------------------------GGG-SSHHHHHHHHHHHHHHHHHHHHHHHHHHHHHHHHHTTT-HHHHHHHHHHHHHHHHHHHHHHHHHHHHHHTTS-TTSHHHHHHHHHHHHHHHHHHHHHHTT-S--/---------------------------GGG-SSHHHHHHHHHHHHHHHHHHHHHHHHHHHHHHHHHTTT-HHHHHHHHHHHHHHHHHHHHHHHHHHHHHHTTS-TTSHHHHHHHHHHHHHHHHHHHHHHTT-S--

Foldseek 3Di:
DPDPPPPPPPPPPPPPPPPPVPVDQDPLVPPPDLVSLLVSLQVLLVSLVVLLVVLLVVLLVVLCVVCVPPVVVSVVVNVCSVVVVVVLVVVQQVVQQVQLVVDPPPDSSSSSSSSNSNSVSSNVNSVVSNCPPPD/DPDPPPPPPPPPPPPPPPPPVPLDLDPLVPPPDLVSLLVSLQVLLVSLVVLLVVLLVVLLVVLCVVCVPPVVSSVVLNVVSVVVVVVLVVVQQVVQQVQLVVDPPPDSSSSSSSSNSNSVSSNVVSVVSNCPPPD

Nearest PDB structures (foldseek):
  3gi7-assembly1_A  TM=9.249E-01  e=1.458E-04  Pseudomonas putida KT2440
  7q83-assembly2_D  TM=4.077E-01  e=5.085E+00  Saccharomyces cerevisiae S288C
  3gi7-assembly1_A  TM=9.251E-01  e=1.157E-04  Pseudomonas putida KT2440
  7q83-assembly2_D  TM=4.224E-01  e=7.222E+00  Saccharomyces cerevisiae S288C